Protein AF-A0A954Q9L8-F1 (afdb_monomer_lite)

Secondary structure (DSSP, 8-state):
--TTSTTTT-----PPBPTTT-PBPPTT-SB-TTT-BBTTT-SB----------TT-HHHHHHHHHHHHHHHHHHHHHHHHHHHHS-S-HHHHHHHHHHHHHHHHHHHHS-HHHHHHHHHHHHHHHHHHHHHHHHHHHHHHHHHH-HHHHHHTTSHHHHHHHHHHTHHHHHHHHHHHHTTHHHHHHHHHHHHHHHHHHHHHHHHHHHHHHTS--------------------

Structure (mmCIF, N/CA/C/O backbone):
data_AF-A0A954Q9L8-F1
#
_entry.id   AF-A0A954Q9L8-F1
#
loop_
_atom_site.group_PDB
_atom_site.id
_atom_site.type_symbol
_atom_site.label_atom_id
_atom_site.label_alt_id
_atom_site.label_comp_id
_atom_site.label_asym_id
_atom_site.label_entity_id
_atom_site.label_seq_id
_atom_site.pdbx_PDB_ins_code
_atom_site.Cartn_x
_atom_site.Cartn_y
_atom_site.Cartn_z
_atom_site.occupancy
_atom_site.B_iso_or_equiv
_atom_site.auth_seq_id
_atom_site.auth_comp_id
_atom_site.auth_asym_id
_atom_site.auth_atom_id
_atom_site.pdbx_PDB_model_num
ATOM 1 N N . MET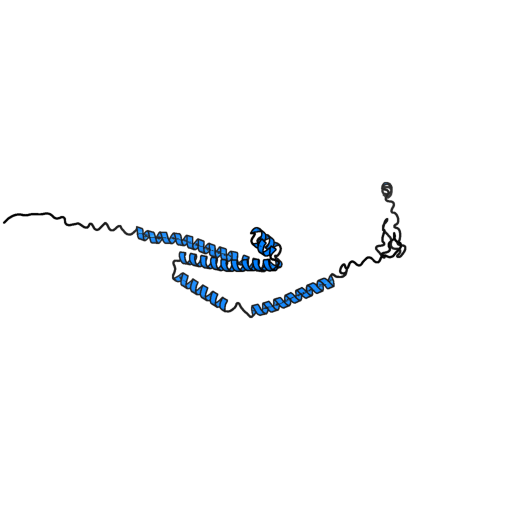 A 1 1 ? -25.800 55.586 46.138 1.00 51.94 1 MET A N 1
ATOM 2 C CA . MET A 1 1 ? -25.953 54.835 44.868 1.00 51.94 1 MET A CA 1
ATOM 3 C C . MET A 1 1 ? -26.970 53.700 45.021 1.00 51.94 1 MET A C 1
ATOM 5 O O . MET A 1 1 ? -27.136 52.924 44.092 1.00 51.94 1 MET A O 1
ATOM 9 N N . ASP A 1 2 ? -27.686 53.643 46.148 1.00 57.12 2 ASP A N 1
ATOM 10 C CA . ASP A 1 2 ? -28.615 52.561 46.493 1.00 57.12 2 ASP A CA 1
ATOM 11 C C . ASP A 1 2 ? -30.065 52.835 46.043 1.00 57.12 2 ASP A C 1
ATOM 13 O O . ASP A 1 2 ? -30.820 51.896 45.832 1.00 57.12 2 ASP A O 1
ATOM 17 N N . ASP A 1 3 ? -30.422 54.098 45.772 1.00 58.28 3 ASP A N 1
ATOM 18 C CA . ASP A 1 3 ? -31.778 54.511 45.354 1.00 58.28 3 ASP A CA 1
ATOM 19 C C . ASP A 1 3 ? -32.173 54.082 43.926 1.00 58.28 3 ASP A C 1
ATOM 21 O O . ASP A 1 3 ? -33.349 54.095 43.579 1.00 58.28 3 ASP A O 1
ATOM 25 N N . LEU A 1 4 ? -31.216 53.688 43.073 1.00 60.44 4 LEU A N 1
ATOM 26 C CA . LEU A 1 4 ? -31.519 53.298 41.686 1.00 60.44 4 LEU A CA 1
ATOM 27 C C . LEU A 1 4 ? -31.941 51.823 41.541 1.00 60.44 4 LEU A C 1
ATOM 29 O O . LEU A 1 4 ? -32.397 51.417 40.474 1.00 60.44 4 LEU A O 1
ATOM 33 N N . PHE A 1 5 ? -31.762 51.005 42.584 1.00 57.03 5 PHE A N 1
ATOM 34 C CA . PHE A 1 5 ? -32.030 49.562 42.533 1.00 57.03 5 PHE A CA 1
ATOM 35 C C . PHE A 1 5 ? -33.435 49.178 43.025 1.00 57.03 5 PHE A C 1
ATOM 37 O O . PHE A 1 5 ? -33.927 48.106 42.659 1.00 57.03 5 PHE A O 1
ATOM 44 N N . ASP A 1 6 ? -34.117 50.057 43.765 1.00 57.62 6 ASP A N 1
ATOM 45 C CA . ASP A 1 6 ? -35.486 49.821 44.243 1.00 57.62 6 ASP A CA 1
ATOM 46 C C . ASP A 1 6 ? -36.558 50.074 43.164 1.00 57.62 6 ASP A C 1
ATOM 48 O O . ASP A 1 6 ? -37.631 49.469 43.206 1.00 57.62 6 ASP A O 1
ATOM 52 N N . GLU A 1 7 ? -36.257 50.861 42.124 1.00 57.84 7 GLU A N 1
ATOM 53 C CA . GLU A 1 7 ? -37.174 51.103 40.994 1.00 57.84 7 GLU A CA 1
ATOM 54 C C . GLU A 1 7 ? -37.289 49.890 40.043 1.00 57.84 7 GLU A C 1
ATOM 56 O O . GLU A 1 7 ? -38.257 49.757 39.295 1.00 57.84 7 GLU A O 1
ATOM 61 N N . VAL A 1 8 ? -36.351 48.936 40.118 1.00 57.00 8 VAL A N 1
ATOM 62 C CA . VAL A 1 8 ? -36.354 47.700 39.309 1.00 57.00 8 VAL A CA 1
ATOM 63 C C . VAL A 1 8 ? -37.039 46.516 40.010 1.00 57.00 8 VAL A C 1
ATOM 65 O O . VAL A 1 8 ? -37.050 45.402 39.486 1.00 57.00 8 VAL A O 1
ATOM 68 N N . GLY A 1 9 ? -37.630 46.721 41.194 1.00 50.06 9 GLY A N 1
ATOM 69 C CA . GLY A 1 9 ? -38.411 45.693 41.890 1.00 50.06 9 GLY A CA 1
ATOM 70 C C . GLY A 1 9 ? -37.602 44.476 42.362 1.00 50.06 9 GLY A C 1
ATOM 71 O O . GLY A 1 9 ? -38.182 43.425 42.646 1.00 50.06 9 GLY A O 1
ATOM 72 N N . ILE A 1 10 ? -36.275 44.589 42.482 1.00 54.03 10 ILE A N 1
ATOM 73 C CA . ILE A 1 10 ? -35.425 43.530 43.041 1.00 54.03 10 ILE A CA 1
ATOM 74 C C . ILE A 1 10 ? -35.309 43.745 44.552 1.00 54.03 10 ILE A C 1
ATOM 76 O O . ILE A 1 10 ? -34.244 43.998 45.103 1.00 54.03 10 ILE A O 1
ATOM 80 N N . SER A 1 11 ? -36.432 43.592 45.255 1.00 51.53 11 SER A N 1
ATOM 81 C CA . SER A 1 11 ? -36.366 43.290 46.682 1.00 51.53 11 SER A CA 1
ATOM 82 C C . SER A 1 11 ? -35.657 41.947 46.835 1.00 51.53 11 SER A C 1
ATOM 84 O O . SER A 1 11 ? -36.175 40.913 46.398 1.00 51.53 11 SER A O 1
ATOM 86 N N . ALA A 1 12 ? -34.473 41.958 47.449 1.00 53.12 12 ALA A N 1
ATOM 87 C CA . ALA A 1 12 ? -33.769 40.765 47.897 1.00 53.12 12 ALA A CA 1
ATOM 88 C C . ALA A 1 12 ? -34.658 40.017 48.903 1.00 53.12 12 ALA A C 1
ATOM 90 O O . ALA A 1 12 ? -34.595 40.228 50.115 1.00 53.12 12 ALA A O 1
ATOM 91 N N . LYS A 1 13 ? -35.548 39.160 48.391 1.00 52.81 13 LYS A N 1
ATOM 92 C CA . LYS A 1 13 ? -36.345 38.241 49.198 1.00 52.81 13 LYS A CA 1
ATOM 93 C C . LYS A 1 13 ? -35.353 37.354 49.938 1.00 52.81 13 LYS A C 1
ATOM 95 O O . LYS A 1 13 ? -34.747 36.482 49.318 1.00 52.81 13 LYS A O 1
ATOM 100 N N . LYS A 1 14 ? -35.171 37.610 51.239 1.00 55.75 14 LYS A N 1
ATOM 101 C CA . LYS A 1 14 ? -34.438 36.724 52.150 1.00 55.75 14 LYS A CA 1
ATOM 102 C C . LYS A 1 14 ? -34.929 35.302 51.886 1.00 55.75 14 LYS A C 1
ATOM 104 O O . LYS A 1 14 ? -36.133 35.046 51.969 1.00 55.75 14 LYS A O 1
ATOM 109 N N . GLY A 1 15 ? -34.021 34.437 51.439 1.00 61.66 15 GLY A N 1
ATOM 110 C CA . GLY A 1 15 ? -34.352 33.076 51.039 1.00 61.66 15 GLY A CA 1
ATOM 111 C C . GLY A 1 15 ? -34.993 32.327 52.203 1.00 61.66 15 GLY A C 1
ATOM 112 O O . GLY A 1 15 ? -34.635 32.542 53.360 1.00 61.66 15 GLY A O 1
ATOM 113 N N . ALA A 1 16 ? -35.967 31.466 51.915 1.00 74.12 16 ALA A N 1
ATOM 114 C CA . ALA A 1 16 ? -36.504 30.573 52.934 1.00 74.12 16 ALA A CA 1
ATOM 115 C C . ALA A 1 16 ? -35.380 29.648 53.440 1.00 74.12 16 ALA A C 1
ATOM 117 O O . ALA A 1 16 ? -34.552 29.188 52.657 1.00 74.12 16 ALA A O 1
ATOM 118 N N . SER A 1 17 ? -35.331 29.355 54.738 1.00 84.81 17 SER A N 1
ATOM 119 C CA . SER A 1 17 ? -34.388 28.369 55.281 1.00 84.81 17 SER A CA 1
ATOM 120 C C . SER A 1 17 ? -35.012 26.978 55.271 1.00 84.81 17 SER A C 1
ATOM 122 O O . SER A 1 17 ? -36.203 26.815 55.535 1.00 84.81 17 SER A O 1
ATOM 124 N N . CYS A 1 18 ? -34.212 25.952 54.979 1.00 83.75 18 CYS A N 1
ATOM 125 C CA . CYS A 1 18 ? -34.688 24.574 55.004 1.00 83.75 18 CYS A CA 1
ATOM 126 C C . CYS A 1 18 ? -35.082 24.164 56.438 1.00 83.75 18 CYS A C 1
ATOM 128 O O . CYS A 1 18 ? -34.254 24.289 57.339 1.00 83.75 18 CYS A O 1
ATOM 130 N N . PRO A 1 19 ? -36.283 23.607 56.677 1.00 84.19 19 PRO A N 1
ATOM 131 C CA . PRO A 1 19 ? -36.732 23.241 58.025 1.00 84.19 19 PRO A CA 1
ATOM 132 C C . PRO A 1 19 ? -35.966 22.057 58.636 1.00 84.19 19 PRO A C 1
ATOM 134 O O . PRO A 1 19 ? -36.050 21.840 59.839 1.00 84.19 19 PRO A O 1
ATOM 137 N N . LYS A 1 20 ? -35.225 21.287 57.824 1.00 84.69 20 LYS A N 1
ATOM 138 C CA . LYS A 1 20 ? -34.501 20.087 58.272 1.00 84.69 20 LYS A CA 1
ATOM 139 C C . LYS A 1 20 ? -33.018 20.333 58.553 1.00 84.69 20 LYS A C 1
ATOM 141 O O . LYS A 1 20 ? -32.483 19.780 59.505 1.00 84.69 20 LYS A O 1
ATOM 146 N N . CYS A 1 21 ? -32.342 21.117 57.713 1.00 86.31 21 CYS A N 1
ATOM 147 C CA . CYS A 1 21 ? -30.899 21.368 57.836 1.00 86.31 21 CYS A CA 1
ATOM 148 C C . CYS A 1 21 ? -30.532 22.848 57.998 1.00 86.31 21 CYS A C 1
ATOM 150 O O . CYS A 1 21 ? -29.349 23.168 58.055 1.00 86.31 21 CYS A O 1
ATOM 152 N N . HIS A 1 22 ? -31.521 23.747 58.023 1.00 86.50 22 HIS A N 1
ATOM 153 C CA . HIS A 1 22 ? -31.355 25.200 58.143 1.00 86.50 22 HIS A CA 1
ATOM 154 C C . HIS A 1 22 ? -30.491 25.867 57.061 1.00 86.50 22 HIS A C 1
ATOM 156 O O . HIS A 1 22 ? -30.169 27.045 57.174 1.00 86.50 22 HIS A O 1
ATOM 162 N N . ALA A 1 23 ? -30.171 25.155 55.976 1.00 85.56 23 ALA A N 1
ATOM 163 C CA . ALA A 1 23 ? -29.479 25.731 54.832 1.00 85.56 23 ALA A CA 1
ATOM 164 C C . ALA A 1 23 ? -30.349 26.786 54.130 1.00 85.56 23 ALA A C 1
ATOM 166 O O . ALA A 1 23 ? -31.571 26.632 54.025 1.00 85.56 23 ALA A O 1
ATOM 167 N N . GLU A 1 24 ? -29.709 27.838 53.629 1.00 85.19 24 GLU A N 1
ATOM 168 C CA . GLU A 1 24 ? -30.364 28.911 52.885 1.00 85.19 24 GLU A CA 1
ATOM 169 C C . GLU A 1 24 ? -30.813 28.400 51.508 1.00 85.19 24 GLU A C 1
ATOM 171 O O . GLU A 1 24 ? -30.020 27.850 50.738 1.00 85.19 24 GLU A O 1
ATOM 176 N N . LEU A 1 25 ? -32.109 28.520 51.206 1.00 84.31 25 LEU A N 1
ATOM 177 C CA . LEU A 1 25 ? -32.678 28.085 49.935 1.00 84.31 25 LEU A CA 1
ATOM 178 C C . LEU A 1 25 ? -32.852 29.277 49.002 1.00 84.31 25 LEU A C 1
ATOM 180 O O . LEU A 1 25 ? -33.286 30.361 49.393 1.00 84.31 25 LEU A O 1
ATOM 184 N N . LYS A 1 26 ? -32.58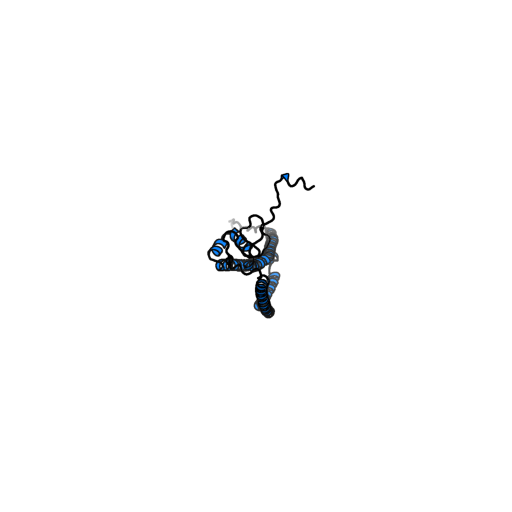6 29.036 47.718 1.00 81.50 26 LYS A N 1
ATOM 185 C CA . LYS A 1 26 ? -32.885 30.000 46.662 1.00 81.50 26 LYS A CA 1
ATOM 186 C C . LYS A 1 26 ? -34.406 30.245 46.603 1.00 81.50 26 LYS A C 1
ATOM 188 O O . LYS A 1 26 ? -35.170 29.289 46.776 1.00 81.50 26 LYS A O 1
ATOM 193 N N . PRO A 1 27 ? -34.877 31.480 46.345 1.00 77.88 27 PRO A N 1
ATOM 194 C CA . PRO A 1 27 ? -36.302 31.741 46.155 1.00 77.88 27 PRO A CA 1
ATOM 195 C C . PRO A 1 27 ? -36.882 30.813 45.075 1.00 77.88 27 PRO A C 1
ATOM 197 O O . PRO A 1 27 ? -36.299 30.672 44.001 1.00 77.88 27 PRO A O 1
ATOM 200 N N . ASN A 1 28 ? -38.021 30.181 45.380 1.00 76.00 28 ASN A N 1
ATOM 201 C CA . ASN A 1 28 ? -38.703 29.152 44.575 1.00 76.00 28 ASN A CA 1
ATOM 202 C C . ASN A 1 28 ? -38.004 27.777 44.480 1.00 76.00 28 ASN A C 1
ATOM 204 O O . ASN A 1 28 ? -38.315 26.997 43.580 1.00 76.00 28 ASN A O 1
ATOM 208 N N . ALA A 1 29 ? -37.076 27.438 45.381 1.00 78.56 29 ALA A N 1
ATOM 209 C CA . ALA A 1 29 ? -36.541 26.078 45.449 1.00 78.56 29 ALA A CA 1
ATOM 210 C C . ALA A 1 29 ? -37.610 25.088 45.951 1.00 78.56 29 ALA A C 1
ATOM 212 O O . ALA A 1 29 ? -38.170 25.268 47.028 1.00 78.56 29 ALA A O 1
ATOM 213 N N . VAL A 1 30 ? -37.864 24.030 45.177 1.00 86.75 30 VAL A N 1
ATOM 214 C CA . VAL A 1 30 ? -38.783 22.931 45.540 1.00 86.75 30 VAL A CA 1
ATOM 215 C C . VAL A 1 30 ? -38.066 21.839 46.347 1.00 86.75 30 VAL A C 1
ATOM 217 O O . VAL A 1 30 ? -38.683 21.133 47.135 1.00 86.75 30 VAL A O 1
ATOM 220 N N . LEU A 1 31 ? -36.742 21.739 46.213 1.00 88.19 31 LEU A N 1
ATOM 221 C CA . LEU A 1 31 ? -35.915 20.723 46.861 1.00 88.19 31 LEU A CA 1
ATOM 222 C C . LEU A 1 31 ? -34.688 21.372 47.508 1.00 88.19 31 LEU A C 1
ATOM 224 O O . LEU A 1 31 ? -34.008 22.199 46.895 1.00 88.19 31 LEU A O 1
ATOM 228 N N . CYS A 1 32 ? -34.360 20.958 48.730 1.00 84.56 32 CYS A N 1
ATOM 229 C CA . CYS A 1 32 ? -33.104 21.329 49.365 1.00 84.56 32 CYS A CA 1
ATOM 230 C C . CYS A 1 32 ? -31.944 20.520 48.774 1.00 84.56 32 CYS A C 1
ATOM 232 O O . CYS A 1 32 ? -31.839 19.319 49.006 1.00 84.56 32 CYS A O 1
ATOM 234 N N . VAL A 1 33 ? -31.024 21.187 48.074 1.00 84.69 33 VAL A N 1
ATOM 235 C CA . VAL A 1 33 ? -29.829 20.547 47.487 1.00 84.69 33 VAL A CA 1
ATOM 236 C C . VAL A 1 33 ? -28.856 20.043 48.563 1.00 84.69 33 VAL A C 1
ATOM 238 O O . VAL A 1 33 ? -28.126 19.087 48.329 1.00 84.69 33 VAL A O 1
ATOM 241 N N . ALA A 1 34 ? -28.869 20.648 49.756 1.00 81.44 34 ALA A N 1
ATOM 242 C CA . ALA A 1 34 ? -27.962 20.277 50.841 1.00 81.44 34 ALA A CA 1
ATOM 243 C C . ALA A 1 34 ? -28.367 18.978 51.559 1.00 81.44 34 ALA A C 1
ATOM 245 O O . ALA A 1 34 ? -27.496 18.209 51.950 1.00 81.44 34 ALA A O 1
ATOM 246 N N . CYS A 1 35 ? -29.668 18.725 51.751 1.00 83.88 35 CYS A N 1
ATOM 247 C CA . CYS A 1 35 ? -30.137 17.556 52.508 1.00 83.88 35 CYS A CA 1
ATOM 248 C C . CYS A 1 35 ? -31.126 16.648 51.765 1.00 83.88 35 CYS A C 1
ATOM 250 O O . CYS A 1 35 ? -31.496 15.611 52.308 1.00 83.88 35 CYS A O 1
ATOM 252 N N . GLY A 1 36 ? -31.568 17.001 50.554 1.00 84.00 36 GLY A N 1
ATOM 253 C CA . GLY A 1 36 ? -32.536 16.219 49.772 1.00 84.00 36 GLY A CA 1
ATOM 254 C C . GLY A 1 36 ? -33.979 16.287 50.288 1.00 84.00 36 GLY A C 1
ATOM 255 O O . GLY A 1 36 ? -34.783 15.414 49.982 1.00 84.00 36 GLY A O 1
ATOM 256 N N . PHE A 1 37 ? -34.314 17.284 51.113 1.00 86.06 37 PHE A N 1
ATOM 257 C CA . PHE A 1 37 ? -35.675 17.478 51.622 1.00 86.06 37 PHE A CA 1
ATOM 258 C C . PHE A 1 37 ? -36.558 18.170 50.579 1.00 86.06 37 PHE A C 1
ATOM 260 O O . PHE A 1 37 ? -36.198 19.245 50.092 1.00 86.06 37 PHE A O 1
ATOM 267 N N . ASP A 1 38 ? -37.692 17.558 50.246 1.00 87.31 38 ASP A N 1
ATOM 268 C CA . ASP A 1 38 ? -38.672 18.097 49.306 1.00 87.31 38 ASP A CA 1
ATOM 269 C C . ASP A 1 38 ? -39.668 18.991 50.054 1.00 87.31 38 ASP A C 1
ATOM 271 O O . ASP A 1 38 ? -40.378 18.560 50.962 1.00 87.31 38 ASP A O 1
ATOM 275 N N . LEU A 1 39 ? -39.690 20.267 49.678 1.00 84.25 39 LEU A N 1
ATOM 276 C CA . LEU A 1 39 ? -40.496 21.302 50.318 1.00 84.25 39 LEU A CA 1
ATOM 277 C C . LEU A 1 39 ? -41.965 21.246 49.876 1.00 84.25 39 LEU A C 1
ATOM 279 O O . LEU A 1 39 ? -42.812 21.809 50.562 1.00 84.25 39 LEU A O 1
ATOM 283 N N . GLN A 1 40 ? -42.277 20.579 48.758 1.00 82.62 40 GLN A N 1
ATOM 284 C CA . GLN A 1 40 ? -43.650 20.385 48.287 1.00 82.62 40 GLN A CA 1
ATOM 285 C C . GLN A 1 40 ? -44.309 19.159 48.913 1.00 82.62 40 GLN A C 1
ATOM 287 O O . GLN A 1 40 ? -45.478 19.231 49.285 1.00 82.62 40 GLN A O 1
ATOM 292 N N . SER A 1 41 ? -43.584 18.043 49.026 1.00 80.31 41 SER A N 1
ATOM 293 C CA . SER A 1 41 ? -44.151 16.800 49.567 1.00 80.31 41 SER A CA 1
ATOM 294 C C . SER A 1 41 ? -43.954 16.621 51.075 1.00 80.31 41 SER A C 1
ATOM 296 O O . SER A 1 41 ? -44.603 15.763 51.665 1.00 80.31 41 SER A O 1
ATOM 298 N N . GLY A 1 42 ? -43.094 17.423 51.716 1.00 80.00 42 GLY A N 1
ATOM 299 C CA . GLY A 1 42 ? -42.815 17.342 53.157 1.00 80.00 42 GLY A CA 1
ATOM 300 C C . GLY A 1 42 ? -42.054 16.079 53.578 1.00 80.00 42 GLY A C 1
ATOM 301 O O . GLY A 1 42 ? -41.778 15.885 54.761 1.00 80.00 42 GLY A O 1
ATOM 302 N N . GLU A 1 43 ? -41.688 15.232 52.616 1.00 78.62 43 GLU A N 1
ATOM 303 C CA . GLU A 1 43 ? -40.963 13.989 52.827 1.00 78.62 43 GLU A CA 1
ATOM 304 C C . GLU A 1 43 ? -39.517 14.111 52.343 1.00 78.62 43 GLU A C 1
ATOM 306 O O . GLU A 1 43 ? -39.169 14.859 51.425 1.00 78.62 43 GLU A O 1
ATOM 311 N N . HIS A 1 44 ? -38.635 13.334 52.967 1.00 78.00 44 HIS A N 1
ATOM 312 C CA . HIS A 1 44 ? -37.281 13.166 52.463 1.00 78.00 44 HIS A CA 1
ATOM 313 C C . HIS A 1 44 ? -37.319 12.176 51.301 1.00 78.00 44 HIS A C 1
ATOM 315 O O . HIS A 1 44 ? -37.644 11.005 51.489 1.00 78.00 44 HIS A O 1
ATOM 321 N N . ARG A 1 45 ? -37.027 12.652 50.091 1.00 72.69 45 ARG A N 1
ATOM 322 C CA . ARG A 1 45 ? -36.943 11.794 48.912 1.00 72.69 45 ARG A CA 1
ATOM 323 C C . ARG A 1 45 ? -35.492 11.359 48.762 1.00 72.69 45 ARG A C 1
ATOM 325 O O . ARG A 1 45 ? -34.633 12.158 48.391 1.00 72.69 45 ARG A O 1
ATOM 332 N N . GLU A 1 46 ? -35.214 10.089 49.038 1.00 68.56 46 GLU A N 1
ATOM 333 C CA . GLU A 1 46 ? -33.972 9.470 48.582 1.00 68.56 46 GLU A CA 1
ATOM 334 C C . GLU A 1 46 ? -33.993 9.499 47.052 1.00 68.56 46 GLU A C 1
ATOM 336 O O . GLU A 1 46 ? -34.803 8.826 46.411 1.00 68.56 46 GLU A O 1
ATOM 341 N N . GLY A 1 47 ? -33.165 10.361 46.458 1.00 60.69 47 GLY A N 1
ATOM 342 C CA . GLY A 1 47 ? -33.054 10.444 45.009 1.00 60.69 47 GLY A CA 1
ATOM 343 C C . GLY A 1 47 ? -32.753 9.056 44.457 1.00 60.69 47 GLY A C 1
ATOM 344 O O . GLY A 1 47 ? -31.847 8.380 44.949 1.00 60.69 47 GLY A O 1
ATOM 345 N N . ALA A 1 48 ? -33.519 8.626 43.451 1.00 50.91 48 ALA A N 1
ATOM 346 C CA . ALA A 1 48 ? -33.242 7.385 42.751 1.00 50.91 48 ALA A CA 1
ATOM 347 C C . ALA A 1 48 ? -31.776 7.419 42.316 1.00 50.91 48 ALA A C 1
ATOM 349 O O . ALA A 1 48 ? -31.382 8.247 41.489 1.00 50.91 48 ALA A O 1
ATOM 350 N N . LYS A 1 49 ? -30.963 6.535 42.903 1.00 47.75 49 LYS A N 1
ATOM 351 C CA . LYS A 1 49 ? -29.627 6.232 42.407 1.00 47.75 49 LYS A CA 1
ATOM 352 C C . LYS A 1 49 ? -29.828 5.598 41.035 1.00 47.75 49 LYS A C 1
ATOM 354 O O . LYS A 1 49 ? -29.806 4.379 40.895 1.00 47.75 49 LYS A O 1
ATOM 359 N N . ILE A 1 50 ? -30.036 6.420 40.004 1.00 44.78 50 ILE A N 1
ATOM 360 C CA . ILE A 1 50 ? -29.571 6.053 38.675 1.00 44.78 50 ILE A CA 1
ATOM 361 C C . ILE A 1 50 ? -28.126 5.655 38.929 1.00 44.78 50 ILE A C 1
ATOM 363 O O . ILE A 1 50 ? -27.387 6.427 39.546 1.00 44.78 50 ILE A O 1
ATOM 367 N N . GLN A 1 51 ? -27.763 4.431 38.556 1.00 43.09 51 GLN A N 1
ATOM 368 C CA . GLN A 1 51 ? -26.384 3.964 38.560 1.00 43.09 51 GLN A CA 1
ATOM 369 C C . GLN A 1 51 ? -25.599 4.784 37.525 1.00 43.09 51 GLN A C 1
ATOM 371 O O . GLN A 1 51 ? -25.146 4.289 36.503 1.00 43.09 51 GLN A O 1
ATOM 376 N N . ALA A 1 52 ? -25.469 6.083 37.773 1.00 41.53 52 ALA A N 1
ATOM 377 C CA . ALA A 1 52 ? -24.308 6.832 37.399 1.00 41.53 52 ALA A CA 1
ATOM 378 C C . ALA A 1 52 ? -23.196 6.221 38.243 1.00 41.53 52 ALA A C 1
ATOM 380 O O . ALA A 1 52 ? -23.139 6.408 39.463 1.00 41.53 52 ALA A O 1
ATOM 381 N N . ALA A 1 53 ? -22.369 5.419 37.574 1.00 43.03 53 ALA A N 1
ATOM 382 C CA . ALA A 1 53 ? -21.022 5.121 38.015 1.00 43.03 53 ALA A CA 1
ATOM 383 C C . ALA A 1 53 ? -20.450 6.360 38.724 1.00 43.03 53 ALA A C 1
ATOM 385 O O . ALA A 1 53 ? -20.548 7.480 38.217 1.00 43.03 53 ALA A O 1
ATOM 386 N N . GLY A 1 54 ? -19.994 6.143 39.955 1.00 42.00 54 GLY A N 1
ATOM 387 C CA . GLY A 1 54 ? -19.843 7.171 40.970 1.00 42.00 54 GLY A CA 1
ATOM 388 C C . GLY A 1 54 ? -19.171 8.457 40.492 1.00 42.00 54 GLY A C 1
ATOM 389 O O . GLY A 1 54 ? -18.105 8.455 39.876 1.00 42.00 54 GLY A O 1
ATOM 390 N N . ARG A 1 55 ? -19.752 9.584 40.907 1.00 44.34 55 ARG A N 1
ATOM 391 C CA . ARG A 1 55 ? -18.976 10.801 41.157 1.00 44.34 55 ARG A CA 1
ATOM 392 C C . ARG A 1 55 ? -17.979 10.470 42.273 1.00 44.34 55 ARG A C 1
ATOM 394 O O . ARG A 1 55 ? -18.360 10.368 43.433 1.00 44.34 55 ARG A O 1
ATOM 401 N N . GLY A 1 56 ? -16.746 10.195 41.852 1.00 46.06 56 GLY A N 1
ATOM 402 C CA . GLY A 1 56 ? -15.653 9.597 42.627 1.00 46.06 56 GLY A CA 1
ATOM 403 C C . GLY A 1 56 ? -14.818 8.572 41.834 1.00 46.06 56 GLY A C 1
ATOM 404 O O . GLY A 1 56 ? -13.828 8.074 42.348 1.00 46.06 56 GLY A O 1
ATOM 405 N N . GLY A 1 57 ? -15.200 8.243 40.590 1.00 48.09 57 GLY A N 1
ATOM 406 C CA . GLY A 1 57 ? -14.630 7.138 39.807 1.00 48.09 57 GLY A CA 1
ATOM 407 C C . GLY A 1 57 ? -13.580 7.480 38.742 1.00 48.09 57 GLY A C 1
ATOM 408 O O . GLY A 1 57 ? -13.426 6.687 37.819 1.00 48.09 57 GLY A O 1
ATOM 409 N N . HIS A 1 58 ? -12.879 8.618 38.814 1.00 51.94 58 HIS A N 1
ATOM 410 C CA . HIS A 1 58 ? -11.824 8.917 37.831 1.00 51.94 58 HIS A CA 1
ATOM 411 C C . HIS A 1 58 ? -10.500 8.204 38.122 1.00 51.94 58 HIS A C 1
ATOM 413 O O . HIS A 1 58 ? -9.854 7.790 37.168 1.00 51.94 58 HIS A O 1
ATOM 419 N N . ASP A 1 59 ? -10.147 7.965 39.387 1.00 56.41 59 ASP A N 1
ATOM 420 C CA . ASP A 1 59 ? -8.880 7.295 39.707 1.00 56.41 59 ASP A CA 1
ATOM 421 C C . ASP A 1 59 ? -8.962 5.786 39.451 1.00 56.41 59 ASP A C 1
ATOM 423 O O . ASP A 1 59 ? -8.134 5.242 38.740 1.00 56.41 59 ASP A O 1
ATOM 427 N N . LEU A 1 60 ? -10.039 5.112 39.873 1.00 61.28 60 LEU A N 1
ATOM 428 C CA . LEU A 1 60 ? -10.176 3.661 39.660 1.00 61.28 60 LEU A CA 1
ATOM 429 C C . LEU A 1 60 ? -10.393 3.270 38.186 1.00 61.28 60 LEU A C 1
ATOM 431 O O . LEU A 1 60 ? -9.955 2.204 37.757 1.00 61.28 60 LEU A O 1
ATOM 435 N N . ALA A 1 61 ? -11.071 4.115 37.398 1.00 69.12 61 ALA A N 1
ATOM 436 C CA . ALA A 1 61 ? -11.246 3.875 35.964 1.00 69.12 61 ALA A CA 1
ATOM 437 C C . ALA A 1 61 ? -9.982 4.225 35.163 1.00 69.12 61 ALA A C 1
ATOM 439 O O . ALA A 1 61 ? -9.679 3.546 34.180 1.00 69.12 61 ALA A O 1
ATOM 440 N N . ALA A 1 62 ? -9.235 5.254 35.583 1.00 75.62 62 ALA A N 1
ATOM 441 C CA . ALA A 1 62 ? -7.925 5.553 35.016 1.00 75.62 62 ALA A CA 1
ATOM 442 C C . ALA A 1 62 ? -6.916 4.453 35.362 1.00 75.62 62 ALA A C 1
ATOM 444 O O . ALA A 1 62 ? -6.194 4.013 34.474 1.00 75.62 62 ALA A O 1
ATOM 445 N N . ASP A 1 63 ? -6.929 3.943 36.592 1.00 81.31 63 ASP A N 1
ATOM 446 C CA . ASP A 1 63 ? -6.056 2.859 37.037 1.00 81.31 63 ASP A CA 1
ATOM 447 C C . ASP A 1 63 ? -6.336 1.553 36.280 1.00 81.31 63 ASP A C 1
ATOM 449 O O . ASP A 1 63 ? -5.393 0.902 35.829 1.00 81.31 63 ASP A O 1
ATOM 453 N N . ASP A 1 64 ? -7.603 1.182 36.038 1.00 83.50 64 ASP A N 1
ATOM 454 C CA . ASP A 1 64 ? -7.927 0.007 35.205 1.00 83.50 64 ASP A CA 1
ATOM 455 C C . ASP A 1 64 ? -7.490 0.201 33.743 1.00 83.50 64 ASP A C 1
ATOM 457 O O . ASP A 1 64 ? -6.959 -0.719 33.113 1.00 83.50 64 ASP A O 1
ATOM 461 N N . LEU A 1 65 ? -7.655 1.409 33.194 1.00 83.69 65 LEU A N 1
ATOM 462 C CA . LEU A 1 65 ? -7.222 1.726 31.833 1.00 83.69 65 LEU A CA 1
ATOM 463 C C . LEU A 1 65 ? -5.692 1.685 31.703 1.00 83.69 65 LEU A C 1
ATOM 465 O O . LEU A 1 65 ? -5.172 1.093 30.755 1.00 83.69 65 LEU A O 1
ATOM 469 N N . LEU A 1 66 ? -4.973 2.254 32.672 1.00 88.44 66 LEU A N 1
ATOM 470 C CA . LEU A 1 66 ? -3.514 2.229 32.745 1.00 88.44 66 LEU A CA 1
ATOM 471 C C . LEU A 1 66 ? -2.998 0.801 32.947 1.00 88.44 66 LEU A C 1
ATOM 473 O O . LEU A 1 66 ? -2.045 0.404 32.282 1.00 88.44 66 LEU A O 1
ATOM 477 N N . ALA A 1 67 ? -3.662 -0.014 33.768 1.00 90.44 67 ALA A N 1
ATOM 478 C CA . ALA A 1 67 ? -3.310 -1.419 33.966 1.00 90.44 67 ALA A CA 1
ATOM 479 C C . ALA A 1 67 ? -3.539 -2.278 32.708 1.00 90.44 67 ALA A C 1
ATOM 481 O O . ALA A 1 67 ? -2.808 -3.242 32.461 1.00 90.44 67 ALA A O 1
ATOM 482 N N . ARG A 1 68 ? -4.547 -1.962 31.884 1.00 87.81 68 ARG A N 1
ATOM 483 C CA . ARG A 1 68 ? -4.731 -2.600 30.566 1.00 87.81 68 ARG A CA 1
ATOM 484 C C . ARG A 1 68 ? -3.678 -2.140 29.566 1.00 87.81 68 ARG A C 1
ATOM 486 O O . ARG A 1 68 ? -3.098 -2.983 28.890 1.00 87.81 68 ARG A O 1
ATOM 493 N N . ALA A 1 69 ? -3.391 -0.841 29.510 1.00 90.12 69 ALA A N 1
ATOM 494 C CA . ALA A 1 69 ? -2.355 -0.294 28.639 1.00 90.12 69 ALA A CA 1
ATOM 495 C C . ALA A 1 69 ? -0.966 -0.858 28.983 1.00 90.12 69 ALA A C 1
ATOM 497 O O . ALA A 1 69 ? -0.241 -1.274 28.086 1.00 90.12 69 ALA A O 1
ATOM 498 N N . ALA A 1 70 ? -0.625 -0.961 30.271 1.00 92.50 70 ALA A N 1
ATOM 499 C CA . ALA A 1 70 ? 0.630 -1.544 30.740 1.00 92.50 70 ALA A CA 1
ATOM 500 C C . ALA A 1 70 ? 0.774 -3.017 30.327 1.00 92.50 70 ALA A C 1
ATOM 502 O O . ALA A 1 70 ? 1.819 -3.406 29.809 1.00 92.50 70 ALA A O 1
ATOM 503 N N . ARG A 1 71 ? -0.293 -3.818 30.465 1.00 91.25 71 ARG A N 1
ATOM 504 C CA . ARG A 1 71 ? -0.304 -5.211 29.985 1.00 91.25 71 ARG A CA 1
ATOM 505 C C . ARG A 1 71 ? -0.117 -5.307 28.474 1.00 91.25 71 ARG A C 1
ATOM 507 O O . ARG A 1 71 ? 0.617 -6.173 28.014 1.00 91.25 71 ARG A O 1
ATOM 514 N N . GLN A 1 72 ? -0.738 -4.409 27.711 1.00 88.44 72 GLN A N 1
ATOM 515 C CA . GLN A 1 72 ? -0.563 -4.365 26.261 1.00 88.44 72 GLN A CA 1
ATOM 516 C C . GLN A 1 72 ? 0.893 -4.051 25.884 1.00 88.44 72 GLN A C 1
ATOM 518 O O . GLN A 1 72 ? 1.453 -4.704 25.011 1.00 88.44 72 GLN A O 1
ATOM 523 N N . ILE A 1 73 ? 1.528 -3.113 26.597 1.00 90.38 73 ILE A N 1
ATOM 524 C CA . ILE A 1 73 ? 2.935 -2.746 26.392 1.00 90.38 73 ILE A CA 1
ATOM 525 C C . ILE A 1 73 ? 3.868 -3.923 26.703 1.00 90.38 73 ILE A C 1
ATOM 527 O O . ILE A 1 73 ? 4.833 -4.136 25.974 1.00 90.38 73 ILE A O 1
ATOM 531 N N . GLU A 1 74 ? 3.614 -4.692 27.767 1.00 90.75 74 GLU A N 1
ATOM 532 C CA . GLU A 1 74 ? 4.438 -5.866 28.086 1.00 90.75 74 GLU A CA 1
ATOM 533 C C . GLU A 1 74 ? 4.308 -6.972 27.034 1.00 90.75 74 GLU A C 1
ATOM 535 O O . GLU A 1 74 ? 5.330 -7.506 26.600 1.00 90.75 74 GLU A O 1
ATOM 540 N N . ILE A 1 75 ? 3.088 -7.258 26.569 1.00 88.81 75 ILE A N 1
ATOM 541 C CA . ILE A 1 75 ? 2.840 -8.245 25.506 1.00 88.81 75 ILE A CA 1
ATOM 542 C C . ILE A 1 75 ? 3.538 -7.822 24.208 1.00 88.81 75 ILE A C 1
ATOM 544 O O . ILE A 1 75 ? 4.287 -8.615 23.637 1.00 88.81 75 ILE A O 1
ATOM 548 N N . ASP A 1 76 ? 3.368 -6.566 23.785 1.00 84.88 76 ASP A N 1
ATOM 549 C CA . ASP A 1 76 ? 4.001 -6.034 22.574 1.00 84.88 76 ASP A CA 1
ATOM 550 C C . ASP A 1 76 ? 5.538 -6.103 22.682 1.00 84.88 76 ASP A C 1
ATOM 552 O O . ASP A 1 76 ? 6.223 -6.482 21.734 1.00 84.88 76 ASP A O 1
ATOM 556 N N . LYS A 1 77 ? 6.104 -5.834 23.867 1.00 84.50 77 LYS A N 1
ATOM 557 C CA . LYS A 1 77 ? 7.554 -5.905 24.113 1.00 84.50 77 LYS A CA 1
ATOM 558 C C . LYS A 1 77 ? 8.097 -7.335 24.048 1.00 84.50 77 LYS A C 1
ATOM 560 O O . LYS A 1 77 ? 9.245 -7.539 23.644 1.00 84.50 77 LYS A O 1
ATOM 565 N N . GLU A 1 78 ? 7.316 -8.329 24.463 1.00 84.50 78 GLU A N 1
ATOM 566 C CA . GLU A 1 78 ? 7.675 -9.740 24.307 1.00 84.50 78 GLU A CA 1
ATOM 567 C C . GLU A 1 78 ? 7.565 -10.211 22.855 1.00 84.50 78 GLU A C 1
ATOM 569 O O . GLU A 1 78 ? 8.438 -10.950 22.388 1.00 84.50 78 GLU A O 1
ATOM 574 N N . GLU A 1 79 ? 6.532 -9.780 22.131 1.00 75.69 79 GLU A N 1
ATOM 575 C CA . GLU A 1 79 ? 6.393 -10.047 20.697 1.00 75.69 79 GLU A CA 1
ATOM 576 C C . GLU A 1 79 ? 7.531 -9.407 19.899 1.00 75.69 79 GLU A C 1
ATOM 578 O O . GLU A 1 79 ? 8.135 -10.071 19.056 1.00 75.69 79 GLU A O 1
ATOM 583 N N . ASP A 1 80 ? 7.918 -8.176 20.228 1.00 75.50 80 ASP A N 1
ATOM 584 C CA . ASP A 1 80 ? 9.053 -7.494 19.610 1.00 75.50 80 ASP A CA 1
ATOM 585 C C . ASP A 1 80 ? 10.370 -8.215 19.888 1.00 75.50 80 ASP A C 1
ATOM 587 O O . ASP A 1 80 ? 11.176 -8.383 18.976 1.00 75.50 80 ASP A O 1
ATOM 591 N N . LYS A 1 81 ? 10.592 -8.722 21.107 1.00 77.31 81 LYS A N 1
ATOM 592 C CA . LYS A 1 81 ? 11.782 -9.535 21.412 1.00 77.31 81 LYS A CA 1
ATOM 593 C C . LYS A 1 81 ? 11.830 -10.816 20.585 1.00 77.31 81 LYS A C 1
ATOM 595 O O . LYS A 1 81 ? 12.911 -11.174 20.114 1.00 77.31 81 LYS A O 1
ATOM 600 N N . LYS A 1 82 ? 10.689 -11.484 20.383 1.00 73.69 82 LYS A N 1
ATOM 601 C CA . LYS A 1 82 ? 10.583 -12.677 19.525 1.00 73.69 82 LYS A CA 1
ATOM 602 C C . LYS A 1 82 ? 10.832 -12.317 18.057 1.00 73.69 82 LYS A C 1
ATOM 604 O O . LYS A 1 82 ? 11.598 -13.004 17.389 1.00 73.69 82 LYS A O 1
ATOM 609 N N . ASN A 1 83 ? 10.283 -11.203 17.577 1.00 65.44 83 ASN A N 1
ATOM 610 C CA . ASN A 1 83 ? 10.512 -10.699 16.219 1.00 65.44 83 ASN A CA 1
ATOM 611 C C . ASN A 1 83 ? 11.957 -10.206 15.996 1.00 65.44 83 ASN A C 1
ATOM 613 O O . ASN A 1 83 ? 12.468 -10.298 14.887 1.00 65.44 83 ASN A O 1
ATOM 617 N N . LEU A 1 84 ? 12.637 -9.714 17.037 1.00 65.06 84 LEU A N 1
ATOM 618 C CA . LEU A 1 84 ? 14.049 -9.312 17.000 1.00 65.06 84 LEU A CA 1
ATOM 619 C C . LEU A 1 84 ? 15.000 -10.515 16.984 1.00 65.06 84 LEU A C 1
ATOM 621 O O . LEU A 1 84 ? 16.036 -10.462 16.325 1.00 65.06 84 LEU A O 1
ATOM 625 N N . THR A 1 85 ? 14.670 -11.594 17.703 1.00 60.88 85 THR A N 1
ATOM 626 C CA . THR A 1 85 ? 15.484 -12.828 17.715 1.00 60.88 85 THR A CA 1
ATOM 627 C C . THR A 1 85 ? 15.250 -13.689 16.480 1.00 60.88 85 THR A C 1
ATOM 629 O O . THR A 1 85 ? 16.189 -14.303 15.974 1.00 60.88 85 THR A O 1
ATOM 632 N N . HIS A 1 86 ? 14.038 -13.676 15.930 1.00 57.16 86 HIS A N 1
ATOM 633 C CA . HIS A 1 86 ? 13.759 -14.171 14.589 1.00 57.16 86 HIS A CA 1
ATOM 634 C C . HIS A 1 86 ? 13.997 -13.049 13.577 1.00 57.16 86 HIS A C 1
ATOM 636 O O . HIS A 1 86 ? 13.056 -12.533 12.977 1.00 57.16 86 HIS A O 1
ATOM 642 N N . GLY A 1 87 ? 15.270 -12.671 13.386 1.00 57.88 87 GLY A N 1
ATOM 643 C CA . GLY A 1 87 ? 15.674 -11.816 12.267 1.00 57.88 87 GLY A CA 1
ATOM 644 C C . GLY A 1 87 ? 15.001 -12.280 10.973 1.00 57.88 87 GLY A C 1
ATOM 645 O O . GLY A 1 87 ? 14.713 -13.474 10.840 1.00 57.88 87 GLY A O 1
ATOM 646 N N . ALA A 1 88 ? 14.697 -11.330 10.073 1.00 69.44 88 ALA A N 1
ATOM 647 C CA . ALA A 1 88 ? 13.891 -11.566 8.873 1.00 69.44 88 ALA A CA 1
ATOM 648 C C . ALA A 1 88 ? 14.197 -12.956 8.294 1.00 69.44 88 ALA A C 1
ATOM 650 O O . ALA A 1 88 ? 15.369 -13.287 8.098 1.00 69.44 88 ALA A O 1
ATOM 651 N N . PRO A 1 89 ? 13.183 -13.817 8.130 1.00 77.31 89 PRO A N 1
ATOM 652 C CA . PRO A 1 89 ? 13.418 -15.247 8.015 1.00 77.31 89 PRO A CA 1
ATOM 653 C C . PRO A 1 89 ? 14.402 -15.534 6.881 1.00 77.31 89 PRO A C 1
ATOM 655 O O . PRO A 1 89 ? 14.331 -14.892 5.838 1.00 77.31 89 PRO A O 1
ATOM 658 N N . ALA A 1 90 ? 15.338 -16.467 7.090 1.00 76.00 90 ALA A N 1
ATOM 659 C CA . ALA A 1 90 ? 16.528 -16.642 6.244 1.00 76.00 90 ALA A CA 1
ATOM 660 C C . ALA A 1 90 ? 16.236 -16.719 4.729 1.00 76.00 90 ALA A C 1
ATOM 662 O O . ALA A 1 90 ? 17.054 -16.291 3.913 1.00 76.00 90 ALA A O 1
ATOM 663 N N . TYR A 1 91 ? 15.045 -17.195 4.346 1.00 75.94 91 TYR A N 1
ATOM 664 C CA . TYR A 1 91 ? 14.588 -17.201 2.957 1.00 75.94 91 TYR A CA 1
ATOM 665 C C . TYR A 1 91 ? 14.509 -15.799 2.328 1.00 75.94 91 TYR A C 1
ATOM 667 O O . TYR A 1 91 ? 14.743 -15.669 1.133 1.00 75.94 91 TYR A O 1
ATOM 675 N N . VAL A 1 92 ? 14.222 -14.748 3.101 1.00 77.81 92 VAL A N 1
ATOM 676 C CA . VAL A 1 92 ? 14.140 -13.352 2.639 1.00 77.81 92 VAL A CA 1
ATOM 677 C C . VAL A 1 92 ? 15.510 -12.855 2.189 1.00 77.81 92 VAL A C 1
ATOM 679 O O . VAL A 1 92 ? 15.623 -12.263 1.118 1.00 77.81 92 VAL A O 1
ATOM 682 N N . TYR A 1 93 ? 16.562 -13.144 2.960 1.00 80.31 93 TYR A N 1
ATOM 683 C CA . TYR A 1 93 ? 17.934 -12.790 2.587 1.00 80.31 93 TYR A CA 1
ATOM 684 C C . TYR A 1 93 ? 18.413 -13.578 1.366 1.00 80.31 93 TYR A C 1
ATOM 686 O O . TYR A 1 93 ? 19.042 -13.006 0.477 1.00 80.31 93 TYR A O 1
ATOM 694 N N . LEU A 1 94 ? 18.067 -14.867 1.285 1.00 81.31 94 LEU A N 1
ATOM 695 C CA . LEU A 1 94 ? 18.392 -15.709 0.133 1.00 81.31 94 LEU A CA 1
ATOM 696 C C . LEU A 1 94 ? 17.700 -15.185 -1.135 1.00 81.31 94 LEU A C 1
ATOM 698 O O . LEU A 1 94 ? 18.348 -15.008 -2.164 1.00 81.31 94 LEU A O 1
ATOM 702 N N . PHE A 1 95 ? 16.412 -14.844 -1.045 1.00 82.81 95 PHE A N 1
ATOM 703 C CA . PHE A 1 95 ? 15.655 -14.276 -2.160 1.00 82.81 95 PHE A CA 1
ATOM 704 C C . PHE A 1 95 ? 16.214 -12.913 -2.588 1.00 82.81 95 PHE A C 1
ATOM 706 O O . PHE A 1 95 ? 16.400 -12.670 -3.778 1.00 82.81 95 PHE A O 1
ATOM 713 N N . GLY A 1 96 ? 16.556 -12.049 -1.626 1.00 80.56 96 GLY A N 1
ATOM 714 C CA . GLY A 1 96 ? 17.198 -10.762 -1.896 1.00 80.56 96 GLY A CA 1
ATOM 715 C C . GLY A 1 96 ? 18.531 -10.911 -2.633 1.00 80.56 96 GLY A C 1
ATOM 716 O O . GLY A 1 96 ? 18.763 -10.223 -3.625 1.00 80.56 96 GLY A O 1
ATOM 717 N N . LEU A 1 97 ? 19.380 -11.853 -2.210 1.00 85.81 97 LEU A N 1
ATOM 718 C CA . LEU A 1 97 ? 20.666 -12.122 -2.858 1.00 85.81 97 LEU A CA 1
ATOM 719 C C . LEU A 1 97 ? 20.477 -12.638 -4.290 1.00 85.81 97 LEU A C 1
ATOM 721 O O . LEU A 1 97 ? 21.132 -12.143 -5.205 1.00 85.81 97 LEU A O 1
ATOM 725 N N . VAL A 1 98 ? 19.549 -13.575 -4.507 1.00 86.12 98 VAL A N 1
ATOM 726 C CA . VAL A 1 98 ? 19.237 -14.103 -5.847 1.00 86.12 98 VAL A CA 1
ATOM 727 C C . VAL A 1 98 ? 18.759 -12.993 -6.780 1.00 86.12 98 VAL A C 1
ATOM 729 O O . VAL A 1 98 ? 19.223 -12.921 -7.915 1.00 86.12 98 VAL A O 1
ATOM 732 N N . VAL A 1 99 ? 17.890 -12.094 -6.308 1.00 81.81 99 VAL A N 1
ATOM 733 C CA . VAL A 1 99 ? 17.415 -10.949 -7.100 1.00 81.81 99 VAL A CA 1
ATOM 734 C C . VAL A 1 99 ? 18.569 -10.015 -7.470 1.00 81.81 99 VAL A C 1
ATOM 736 O O . VAL A 1 99 ? 18.656 -9.599 -8.622 1.00 81.81 99 VAL A O 1
ATOM 739 N N . ILE A 1 100 ? 19.488 -9.729 -6.541 1.00 82.00 100 ILE A N 1
ATOM 740 C CA . ILE A 1 100 ? 20.656 -8.871 -6.801 1.00 82.00 100 ILE A CA 1
ATOM 741 C C . ILE A 1 100 ? 21.603 -9.513 -7.822 1.00 82.00 100 ILE A C 1
ATOM 743 O O . ILE A 1 100 ? 22.037 -8.844 -8.758 1.00 82.00 100 ILE A O 1
ATOM 747 N N . VAL A 1 101 ? 21.908 -10.806 -7.680 1.00 86.94 101 VAL A N 1
ATOM 748 C CA . VAL A 1 101 ? 22.799 -11.524 -8.608 1.00 86.94 101 VAL A CA 1
ATOM 749 C C . VAL A 1 101 ? 22.162 -11.646 -9.992 1.00 86.94 101 VAL A C 1
ATOM 751 O O . VAL A 1 101 ? 22.830 -11.395 -10.994 1.00 86.94 101 VAL A O 1
ATOM 754 N N . ALA A 1 102 ? 20.867 -11.962 -10.063 1.00 81.62 102 ALA A N 1
ATOM 755 C CA . ALA A 1 102 ? 20.127 -12.005 -11.320 1.00 81.62 102 ALA A CA 1
ATOM 756 C C . ALA A 1 102 ? 20.097 -10.630 -12.002 1.00 81.62 102 ALA A C 1
ATOM 758 O O . ALA A 1 102 ? 20.329 -10.537 -13.206 1.00 81.62 102 ALA A O 1
ATOM 759 N N . PHE A 1 103 ? 19.883 -9.557 -11.236 1.00 78.94 103 PHE A N 1
ATOM 760 C CA . PHE A 1 103 ? 19.916 -8.185 -11.738 1.00 78.94 103 PHE A CA 1
ATOM 761 C C . PHE A 1 103 ? 21.305 -7.803 -12.271 1.00 78.94 103 PHE A C 1
ATOM 763 O O . PHE A 1 103 ? 21.418 -7.276 -13.377 1.00 78.94 103 PHE A O 1
ATOM 770 N N . ALA A 1 104 ? 22.372 -8.121 -11.532 1.00 82.12 104 ALA A N 1
ATOM 771 C CA . ALA A 1 104 ? 23.747 -7.855 -11.951 1.00 82.12 104 ALA A CA 1
ATOM 772 C C . ALA A 1 104 ? 24.130 -8.635 -13.223 1.00 82.12 104 ALA A C 1
ATOM 774 O O . ALA A 1 104 ? 24.717 -8.065 -14.143 1.00 82.12 104 ALA A O 1
ATOM 775 N N . GLY A 1 105 ? 23.749 -9.914 -13.319 1.00 83.06 105 GLY A N 1
ATOM 776 C CA . GLY A 1 105 ? 23.966 -10.729 -14.520 1.00 83.06 105 GLY A CA 1
ATOM 777 C C . GLY A 1 105 ? 23.170 -10.232 -15.732 1.00 83.06 105 GLY A C 1
ATOM 778 O O . GLY A 1 105 ? 23.680 -10.206 -16.854 1.00 83.06 105 GLY A O 1
ATOM 779 N N . MET A 1 106 ? 21.941 -9.763 -15.508 1.00 77.44 106 MET A N 1
ATOM 780 C CA . MET A 1 106 ? 21.101 -9.175 -16.553 1.00 77.44 106 MET A CA 1
ATOM 781 C C . MET A 1 106 ? 21.679 -7.847 -17.069 1.00 77.44 106 MET A C 1
ATOM 783 O O . MET A 1 106 ? 21.652 -7.598 -18.271 1.00 77.44 106 MET A O 1
ATOM 787 N N . MET A 1 107 ? 22.286 -7.031 -16.199 1.00 77.88 107 MET A N 1
ATOM 788 C CA . MET A 1 107 ? 22.955 -5.784 -16.595 1.00 77.88 107 MET A CA 1
ATOM 789 C C . MET A 1 107 ? 24.173 -6.024 -17.506 1.00 77.88 107 MET A C 1
ATOM 791 O O . MET A 1 107 ? 24.495 -5.177 -18.337 1.00 77.88 107 MET A O 1
ATOM 795 N N . PHE A 1 108 ? 24.851 -7.166 -17.364 1.00 80.69 108 PHE A N 1
ATOM 796 C CA . PHE A 1 108 ? 26.045 -7.486 -18.151 1.00 80.69 108 PHE A CA 1
ATOM 797 C C . PHE A 1 108 ? 25.723 -8.014 -19.558 1.00 80.69 108 PHE A C 1
ATOM 799 O O . PHE A 1 108 ? 26.556 -7.931 -20.455 1.00 80.69 108 PHE A O 1
ATOM 806 N N . THR A 1 109 ? 24.524 -8.567 -19.755 1.00 78.25 109 THR A N 1
ATOM 807 C CA . THR A 1 109 ? 24.158 -9.311 -20.971 1.00 78.25 109 THR A CA 1
ATOM 808 C C . THR A 1 109 ? 23.168 -8.578 -21.875 1.00 78.25 109 THR A C 1
ATOM 810 O O . THR A 1 109 ? 23.145 -8.846 -23.074 1.00 78.25 109 THR A O 1
ATOM 813 N N . LEU A 1 110 ? 22.366 -7.650 -21.340 1.00 77.94 110 LEU A N 1
ATOM 814 C CA . LEU A 1 110 ? 21.331 -6.946 -22.101 1.00 77.94 110 LEU A CA 1
ATOM 815 C C . LEU A 1 110 ? 21.739 -5.520 -22.512 1.00 77.94 110 LEU A C 1
ATOM 817 O O . LEU A 1 110 ? 22.430 -4.824 -21.764 1.00 77.94 110 LEU A O 1
ATOM 821 N N . PRO A 1 111 ? 21.232 -5.017 -23.657 1.00 80.88 111 PRO A N 1
ATOM 822 C CA . PRO A 1 111 ? 21.341 -3.606 -24.001 1.00 80.88 111 PRO A CA 1
ATOM 823 C C . PRO A 1 111 ? 20.688 -2.750 -22.909 1.00 80.88 111 PRO A C 1
ATOM 825 O O . PRO A 1 111 ? 19.588 -3.039 -22.432 1.00 80.88 111 PRO A O 1
ATOM 828 N N . LYS A 1 112 ? 21.383 -1.676 -22.515 1.00 78.62 112 LYS A N 1
ATOM 829 C CA . LYS A 1 112 ? 21.077 -0.872 -21.317 1.00 78.62 112 LYS A CA 1
ATOM 830 C C . LYS A 1 112 ? 19.611 -0.424 -21.248 1.00 78.62 112 LYS A C 1
ATOM 832 O O . LYS A 1 112 ? 19.015 -0.485 -20.180 1.00 78.62 112 LYS A O 1
ATOM 837 N N . GLY A 1 113 ? 19.009 -0.036 -22.377 1.00 80.50 113 GLY A N 1
ATOM 838 C CA . GLY A 1 113 ? 17.598 0.377 -22.429 1.00 80.50 113 GLY A CA 1
ATOM 839 C C . GLY A 1 113 ? 16.618 -0.748 -22.073 1.00 80.50 113 GLY A C 1
ATOM 840 O O . GLY A 1 113 ? 15.706 -0.550 -21.272 1.00 80.50 113 GLY A O 1
ATOM 841 N N . LEU A 1 114 ? 16.854 -1.955 -22.595 1.00 82.38 114 LEU A N 1
ATOM 842 C CA . LEU A 1 114 ? 15.998 -3.119 -22.355 1.00 82.38 114 LEU A CA 1
ATOM 843 C C . LEU A 1 114 ? 16.140 -3.628 -20.911 1.00 82.38 114 LEU A C 1
ATOM 845 O O . LEU A 1 114 ? 15.149 -4.018 -20.296 1.00 82.38 114 LEU A O 1
ATOM 849 N N . ALA A 1 115 ? 17.342 -3.527 -20.332 1.00 84.69 115 ALA A N 1
ATOM 850 C CA . ALA A 1 115 ? 17.576 -3.833 -18.922 1.00 84.69 115 ALA A CA 1
ATOM 851 C C . ALA A 1 115 ? 16.767 -2.912 -17.987 1.00 84.69 115 ALA A C 1
ATOM 853 O O . ALA A 1 115 ? 16.080 -3.406 -17.091 1.00 84.69 115 ALA A O 1
ATOM 854 N N . PHE A 1 116 ? 16.772 -1.591 -18.209 1.00 86.56 116 PHE A N 1
ATOM 855 C CA . PHE A 1 116 ? 15.970 -0.657 -17.401 1.00 86.56 116 PHE A CA 1
ATOM 856 C C . PHE A 1 116 ? 14.462 -0.885 -17.561 1.00 86.56 116 PHE A C 1
ATOM 858 O O . PHE A 1 116 ? 13.722 -0.813 -16.582 1.00 86.56 116 PHE A O 1
ATOM 865 N N . TYR A 1 117 ? 14.007 -1.237 -18.766 1.00 87.50 117 TYR A N 1
ATOM 866 C CA . TYR A 1 117 ? 12.597 -1.523 -19.023 1.00 87.50 117 TYR A CA 1
ATOM 867 C C . TYR A 1 117 ? 12.107 -2.782 -18.290 1.00 87.50 117 TYR A C 1
ATOM 869 O O . TYR A 1 117 ? 11.101 -2.731 -17.580 1.00 87.50 117 TYR A O 1
ATOM 877 N N . ILE A 1 118 ? 12.831 -3.903 -18.412 1.00 87.38 118 ILE A N 1
ATOM 878 C CA . ILE A 1 118 ? 12.463 -5.165 -17.746 1.00 87.38 118 ILE A CA 1
ATOM 879 C C . ILE A 1 118 ? 12.494 -5.003 -16.227 1.00 87.38 118 ILE A C 1
ATOM 881 O O . ILE A 1 118 ? 11.583 -5.458 -15.535 1.00 87.38 118 ILE A O 1
ATOM 885 N N . THR A 1 119 ? 13.530 -4.350 -15.705 1.00 87.12 119 THR A N 1
ATOM 886 C CA . THR A 1 119 ? 13.705 -4.175 -14.258 1.00 87.12 119 THR A CA 1
ATOM 887 C C . THR A 1 119 ? 12.698 -3.194 -13.661 1.00 87.12 119 THR A C 1
ATOM 889 O O . THR A 1 119 ? 12.216 -3.409 -12.550 1.00 87.12 119 THR A O 1
ATOM 892 N N . GLY A 1 120 ? 12.301 -2.163 -14.411 1.00 89.31 120 GLY A N 1
ATOM 893 C CA . GLY A 1 120 ? 11.191 -1.291 -14.037 1.00 89.31 120 GLY A CA 1
ATOM 894 C C . GLY A 1 120 ? 9.871 -2.060 -13.937 1.00 89.31 120 GLY A C 1
ATOM 895 O O . GLY A 1 120 ? 9.179 -1.965 -12.923 1.00 89.31 120 GLY A O 1
ATOM 896 N N . TRP A 1 121 ? 9.541 -2.883 -14.939 1.00 90.00 121 TRP A N 1
ATOM 897 C CA . TRP A 1 121 ? 8.311 -3.681 -14.932 1.00 90.00 121 TRP A CA 1
ATOM 898 C C . TRP A 1 121 ? 8.289 -4.738 -13.834 1.00 90.00 121 TRP A C 1
ATOM 900 O O . TRP A 1 121 ? 7.263 -4.897 -13.175 1.00 90.00 121 TRP A O 1
ATOM 910 N N . SER A 1 122 ? 9.399 -5.439 -13.597 1.00 89.12 122 SER A N 1
ATOM 911 C CA . SER A 1 122 ? 9.464 -6.436 -12.526 1.00 89.12 122 SER A CA 1
ATOM 912 C C . SER A 1 122 ? 9.230 -5.798 -11.155 1.00 89.12 122 SER A C 1
ATOM 914 O O . SER A 1 122 ? 8.472 -6.345 -10.352 1.00 89.12 122 SER A O 1
ATOM 916 N N . LEU A 1 123 ? 9.786 -4.606 -10.916 1.00 88.62 123 LEU A N 1
ATOM 917 C CA . LEU A 1 123 ? 9.560 -3.852 -9.686 1.00 88.62 123 LEU A CA 1
ATOM 918 C C . LEU A 1 123 ? 8.104 -3.384 -9.559 1.00 88.62 123 LEU A C 1
ATOM 920 O O . LEU A 1 123 ? 7.497 -3.574 -8.506 1.00 88.62 123 LEU A O 1
ATOM 924 N N . VAL A 1 124 ? 7.518 -2.820 -10.621 1.00 92.50 124 VAL A N 1
ATOM 925 C CA . VAL A 1 124 ? 6.111 -2.376 -10.629 1.00 92.50 124 VAL A CA 1
ATOM 926 C C . VAL A 1 124 ? 5.162 -3.547 -10.374 1.00 92.50 124 VAL A C 1
ATOM 928 O O . VAL A 1 124 ? 4.250 -3.423 -9.559 1.00 92.50 124 VAL A O 1
ATOM 931 N N . VAL A 1 125 ? 5.389 -4.697 -11.012 1.00 91.69 125 VAL A N 1
ATOM 932 C CA . VAL A 1 125 ? 4.585 -5.910 -10.803 1.00 91.69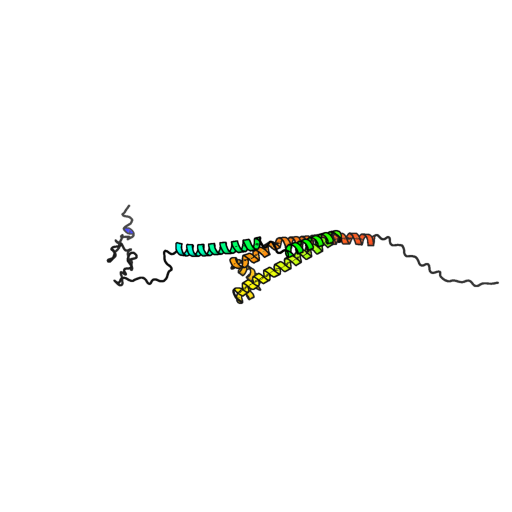 125 VAL A CA 1
ATOM 933 C C . VAL A 1 125 ? 4.731 -6.415 -9.372 1.00 91.69 125 VAL A C 1
ATOM 935 O O . VAL A 1 125 ? 3.727 -6.703 -8.726 1.00 91.69 125 VAL A O 1
ATOM 938 N N . PHE A 1 126 ? 5.954 -6.478 -8.845 1.00 89.94 126 PHE A N 1
ATOM 939 C CA . PHE A 1 126 ? 6.204 -6.917 -7.473 1.00 89.94 126 PHE A CA 1
ATOM 940 C C . PHE A 1 126 ? 5.487 -6.029 -6.449 1.00 89.94 126 PHE A C 1
ATOM 942 O O . PHE A 1 126 ? 4.772 -6.527 -5.576 1.00 89.94 126 PHE A O 1
ATOM 949 N N . VAL A 1 127 ? 5.610 -4.708 -6.595 1.00 91.75 127 VAL A N 1
ATOM 950 C CA . VAL A 1 127 ? 4.892 -3.748 -5.751 1.00 91.75 127 VAL A CA 1
ATOM 951 C C . VAL A 1 127 ? 3.381 -3.886 -5.937 1.00 91.75 127 VAL A C 1
ATOM 953 O O . VAL A 1 127 ? 2.652 -3.876 -4.950 1.00 91.75 127 VAL A O 1
ATOM 956 N N . GLY A 1 128 ? 2.906 -4.094 -7.166 1.00 92.69 128 GLY A N 1
ATOM 957 C CA . GLY A 1 128 ? 1.497 -4.333 -7.473 1.00 92.69 128 GLY A CA 1
ATOM 958 C C . GLY A 1 128 ? 0.925 -5.561 -6.761 1.00 92.69 128 GLY A C 1
ATOM 959 O O . GLY A 1 128 ? -0.146 -5.477 -6.166 1.00 92.69 128 GLY A O 1
ATOM 960 N N . VAL A 1 129 ? 1.651 -6.682 -6.733 1.00 92.88 129 VAL A N 1
ATOM 961 C CA . VAL A 1 129 ? 1.235 -7.900 -6.013 1.00 92.88 129 VAL A CA 1
ATOM 962 C C . VAL A 1 129 ? 1.126 -7.639 -4.510 1.00 92.88 129 VAL A C 1
ATOM 964 O O . VAL A 1 129 ? 0.128 -8.005 -3.886 1.00 92.88 129 VAL A O 1
ATOM 967 N N . ILE A 1 130 ? 2.115 -6.957 -3.927 1.00 91.81 130 ILE A N 1
ATOM 968 C CA . ILE A 1 130 ? 2.092 -6.577 -2.507 1.00 91.81 130 ILE A CA 1
ATOM 969 C C . ILE A 1 130 ? 0.923 -5.624 -2.216 1.00 91.81 130 ILE A C 1
ATOM 971 O O . ILE A 1 130 ? 0.232 -5.768 -1.206 1.00 91.81 130 ILE A O 1
ATOM 975 N N . GLN A 1 131 ? 0.665 -4.673 -3.111 1.00 92.94 131 GLN A N 1
ATOM 976 C CA . GLN A 1 131 ? -0.428 -3.714 -2.998 1.00 92.94 131 GLN A CA 1
ATOM 977 C C . GLN A 1 131 ? -1.794 -4.416 -3.026 1.00 92.94 131 GLN A C 1
ATOM 979 O O . GLN A 1 131 ? -2.657 -4.119 -2.198 1.00 92.94 131 GLN A O 1
ATOM 984 N N . VAL A 1 132 ? -1.974 -5.394 -3.918 1.00 93.19 132 VAL A N 1
ATOM 985 C CA . VAL A 1 132 ? -3.179 -6.237 -3.976 1.00 93.19 132 VAL A CA 1
ATOM 986 C C . VAL A 1 132 ? -3.336 -7.051 -2.692 1.00 93.19 132 VAL A C 1
ATOM 988 O O . VAL A 1 132 ? -4.435 -7.102 -2.142 1.00 93.19 132 VAL A O 1
ATOM 991 N N . TYR A 1 133 ? -2.254 -7.629 -2.160 1.00 94.00 133 TYR A N 1
ATOM 992 C CA . TYR A 1 133 ? -2.288 -8.357 -0.889 1.00 94.00 133 TYR A CA 1
ATOM 993 C C . TYR A 1 133 ? -2.795 -7.480 0.268 1.00 94.00 133 TYR A C 1
ATOM 995 O O . TYR A 1 133 ? -3.700 -7.888 1.003 1.00 94.00 133 TYR A O 1
ATOM 1003 N N . TYR A 1 134 ? -2.269 -6.259 0.414 1.00 92.31 134 TYR A N 1
ATOM 1004 C CA . TYR A 1 134 ? -2.744 -5.329 1.441 1.00 92.31 134 TYR A CA 1
ATOM 1005 C C . TYR A 1 134 ? -4.187 -4.879 1.198 1.00 92.31 134 TYR A C 1
ATOM 1007 O O . TYR A 1 134 ? -4.959 -4.799 2.155 1.00 92.31 134 TYR A O 1
ATOM 1015 N N . GLY A 1 135 ? -4.581 -4.665 -0.060 1.00 90.81 135 GLY A N 1
ATOM 1016 C CA . GLY A 1 135 ? -5.963 -4.363 -0.436 1.00 90.81 135 GLY A CA 1
ATOM 1017 C C . GLY A 1 135 ? -6.938 -5.462 -0.007 1.00 90.81 135 GLY A C 1
ATOM 1018 O O . GLY A 1 135 ? -7.917 -5.185 0.683 1.00 90.81 135 GLY A O 1
ATOM 1019 N N . ILE A 1 136 ? -6.631 -6.726 -0.315 1.00 93.12 136 ILE A N 1
ATOM 1020 C CA . ILE A 1 136 ? -7.438 -7.882 0.109 1.00 93.12 136 ILE A CA 1
ATOM 1021 C C . ILE A 1 136 ? -7.498 -7.968 1.637 1.00 93.12 136 ILE A C 1
ATOM 1023 O O . ILE A 1 136 ? -8.565 -8.195 2.205 1.00 93.12 136 ILE A O 1
ATOM 1027 N N . ARG A 1 137 ? -6.375 -7.750 2.331 1.00 92.12 137 ARG A N 1
ATOM 1028 C CA . ARG A 1 137 ? -6.350 -7.724 3.801 1.00 92.12 137 ARG A CA 1
ATOM 1029 C C . ARG A 1 137 ? -7.283 -6.662 4.379 1.00 92.12 137 ARG A C 1
ATOM 1031 O O . ARG A 1 137 ? -7.977 -6.962 5.348 1.00 92.12 137 ARG A O 1
ATOM 1038 N N . MET A 1 138 ? -7.341 -5.469 3.786 1.00 90.94 138 MET A N 1
ATOM 1039 C CA . MET A 1 138 ? -8.267 -4.415 4.220 1.00 90.94 138 MET A CA 1
ATOM 1040 C C . MET A 1 138 ? -9.727 -4.840 4.035 1.00 90.94 138 MET A C 1
ATOM 1042 O O . MET A 1 138 ? -10.545 -4.633 4.930 1.00 90.94 138 MET A O 1
ATOM 1046 N N . VAL A 1 139 ? -10.037 -5.508 2.920 1.00 92.75 139 VAL A N 1
ATOM 1047 C CA . VAL A 1 139 ? -11.371 -6.065 2.652 1.00 92.75 139 VAL A CA 1
ATOM 1048 C C . VAL A 1 139 ? -11.745 -7.122 3.693 1.00 92.75 139 VAL A C 1
ATOM 1050 O O . VAL A 1 139 ? -12.840 -7.069 4.246 1.00 92.75 139 VAL A O 1
ATOM 1053 N N . ILE A 1 140 ? -10.839 -8.048 4.026 1.00 92.94 140 ILE A N 1
ATOM 1054 C CA . ILE A 1 140 ? -11.087 -9.081 5.048 1.00 92.94 140 ILE A CA 1
ATOM 1055 C C . ILE A 1 140 ? -11.418 -8.442 6.400 1.00 92.94 140 ILE A C 1
ATOM 1057 O O . ILE A 1 140 ? -12.380 -8.849 7.046 1.00 92.94 140 ILE A O 1
ATOM 1061 N N . VAL A 1 141 ? -10.663 -7.421 6.814 1.00 91.94 141 VAL A N 1
ATOM 1062 C CA . VAL A 1 141 ? -10.932 -6.696 8.067 1.00 91.94 141 VAL A CA 1
ATOM 1063 C C . VAL A 1 141 ? -12.307 -6.017 8.026 1.00 91.94 141 VAL A C 1
ATOM 1065 O O . VAL A 1 141 ? -13.030 -6.057 9.017 1.00 91.94 141 VAL A O 1
ATOM 1068 N N . ALA A 1 142 ? -12.722 -5.474 6.878 1.00 92.56 142 ALA A N 1
ATOM 1069 C CA . ALA A 1 142 ? -14.064 -4.912 6.719 1.00 92.56 142 ALA A CA 1
ATOM 1070 C C . ALA A 1 142 ? -15.174 -5.971 6.847 1.00 92.56 142 ALA A C 1
ATOM 1072 O O . ALA A 1 142 ? -16.188 -5.725 7.499 1.00 92.56 142 ALA A O 1
ATOM 1073 N N . PHE A 1 143 ? -14.978 -7.172 6.294 1.00 93.81 143 PHE A N 1
ATOM 1074 C CA . PHE A 1 143 ? -15.925 -8.282 6.462 1.00 93.81 143 PHE A CA 1
ATOM 1075 C C . PHE A 1 143 ? -16.012 -8.785 7.907 1.00 93.81 143 PHE A C 1
ATOM 1077 O O . PHE A 1 143 ? -17.084 -9.225 8.322 1.00 93.81 143 PHE A O 1
ATOM 1084 N N . GLN A 1 144 ? -14.925 -8.694 8.678 1.00 92.94 144 GLN A N 1
ATOM 1085 C CA . GLN A 1 144 ? -14.913 -9.071 10.095 1.00 92.94 144 GLN A CA 1
ATOM 1086 C C . GLN A 1 144 ? -15.769 -8.141 10.969 1.00 92.94 144 GLN A C 1
ATOM 1088 O O . GLN A 1 144 ? -16.312 -8.599 11.970 1.00 92.94 144 GLN A O 1
ATOM 1093 N N . GLU A 1 145 ? -15.930 -6.865 10.602 1.00 89.69 145 GLU A N 1
ATOM 1094 C CA . GLU A 1 145 ? -16.850 -5.945 11.296 1.00 89.69 145 GLU A CA 1
ATOM 1095 C C . GLU A 1 145 ? -18.312 -6.181 10.900 1.00 89.69 145 GLU A C 1
ATOM 1097 O O . GLU A 1 145 ? -19.233 -5.966 11.689 1.00 89.69 145 GLU A O 1
ATOM 1102 N N . GLY A 1 146 ? -18.537 -6.644 9.673 1.00 92.94 146 GLY A N 1
ATOM 1103 C CA . GLY A 1 146 ? -19.841 -7.095 9.221 1.00 92.94 146 GLY A CA 1
ATOM 1104 C C . GLY A 1 146 ? -19.957 -7.146 7.698 1.00 92.94 146 GLY A C 1
ATOM 1105 O O . GLY A 1 146 ? -19.301 -6.384 6.984 1.00 92.94 146 GLY A O 1
ATOM 1106 N N . PRO A 1 147 ? -20.865 -7.982 7.165 1.00 93.06 147 PRO A N 1
ATOM 1107 C CA . PRO A 1 147 ? -21.003 -8.180 5.723 1.00 93.06 147 PRO A CA 1
ATOM 1108 C C . PRO A 1 147 ? -21.400 -6.894 4.986 1.00 93.06 147 PRO A C 1
ATOM 1110 O O . PRO A 1 147 ? -20.957 -6.665 3.865 1.00 93.06 147 PRO A O 1
ATOM 1113 N N . LYS A 1 148 ? -22.175 -6.009 5.632 1.00 92.44 148 LYS A N 1
ATOM 1114 C CA . LYS A 1 148 ? -22.580 -4.715 5.060 1.00 92.44 148 LYS A CA 1
ATOM 1115 C C . LYS A 1 148 ? -21.373 -3.830 4.727 1.00 92.44 148 LYS A C 1
ATOM 1117 O O . LYS A 1 148 ? -21.360 -3.201 3.675 1.00 92.44 148 LYS A O 1
ATOM 1122 N N . TYR A 1 149 ? -20.367 -3.807 5.602 1.00 91.12 149 TYR A N 1
ATOM 1123 C CA . TYR A 1 149 ? -19.156 -3.000 5.433 1.00 91.12 149 TYR A CA 1
ATOM 1124 C C . TYR A 1 149 ? -18.245 -3.572 4.345 1.00 91.12 149 TYR A C 1
ATOM 1126 O O . TYR A 1 149 ? -17.720 -2.816 3.530 1.00 91.12 149 TYR A O 1
ATOM 1134 N N . GLY A 1 150 ? -18.127 -4.902 4.279 1.00 91.00 150 GLY A N 1
ATOM 1135 C CA . GLY A 1 150 ? -17.384 -5.594 3.225 1.00 91.00 150 GLY A CA 1
ATOM 1136 C C . GLY A 1 150 ? -17.941 -5.318 1.825 1.00 91.00 150 GLY A C 1
ATOM 1137 O O . GLY A 1 150 ? -17.188 -4.950 0.927 1.00 91.00 150 GLY A O 1
ATOM 1138 N N . PHE A 1 151 ? -19.263 -5.405 1.642 1.00 93.88 151 PHE A N 1
ATOM 1139 C CA . PHE A 1 151 ? -19.891 -5.094 0.351 1.00 93.88 151 PHE A CA 1
ATOM 1140 C C . PHE A 1 151 ? -19.779 -3.615 -0.029 1.00 93.88 151 PHE A C 1
ATOM 1142 O O . PHE A 1 151 ? -19.508 -3.302 -1.188 1.00 93.88 151 PHE A O 1
ATOM 1149 N N . LEU A 1 152 ? -19.940 -2.698 0.930 1.00 93.44 152 LEU A N 1
ATOM 1150 C CA . LEU A 1 152 ? -19.782 -1.270 0.652 1.00 93.44 152 LEU A CA 1
ATOM 1151 C C . LEU A 1 152 ? -18.334 -0.899 0.296 1.00 93.44 152 LEU A C 1
ATOM 1153 O O . LEU A 1 152 ? -18.126 0.099 -0.383 1.00 93.44 152 LEU A O 1
ATOM 1157 N N . HIS A 1 153 ? -17.338 -1.704 0.679 1.00 90.62 153 HIS A N 1
ATOM 1158 C CA . HIS A 1 153 ? -15.935 -1.458 0.338 1.00 90.62 153 HIS A CA 1
ATOM 1159 C C . HIS A 1 153 ? -15.650 -1.487 -1.173 1.00 90.62 153 HIS A C 1
ATOM 1161 O O . HIS A 1 153 ? -14.700 -0.850 -1.622 1.00 90.62 153 HIS A O 1
ATOM 1167 N N . PHE A 1 154 ? -16.483 -2.164 -1.972 1.00 91.06 154 PHE A N 1
ATOM 1168 C CA . PHE A 1 154 ? -16.380 -2.142 -3.437 1.00 91.06 154 PHE A CA 1
ATOM 1169 C C . PHE A 1 154 ? -16.798 -0.800 -4.053 1.00 91.06 154 PHE A C 1
ATOM 1171 O O . PHE A 1 154 ? -16.519 -0.546 -5.224 1.00 91.06 154 PHE A O 1
ATOM 1178 N N . VAL A 1 155 ? -17.441 0.078 -3.278 1.00 94.56 155 VAL A N 1
ATOM 1179 C CA . VAL A 1 155 ? -17.756 1.439 -3.706 1.00 94.56 155 VAL A CA 1
ATOM 1180 C C . VAL A 1 155 ? -16.500 2.308 -3.521 1.00 94.56 155 VAL A C 1
ATOM 1182 O O . VAL A 1 155 ? -16.061 2.506 -2.384 1.00 94.56 155 VAL A O 1
ATOM 1185 N N . PRO A 1 156 ? -15.918 2.875 -4.596 1.00 84.31 156 PRO A N 1
ATOM 1186 C CA . PRO A 1 156 ? -14.583 3.485 -4.565 1.00 84.31 156 PRO A CA 1
ATOM 1187 C C . PRO A 1 156 ? -14.431 4.618 -3.538 1.00 84.31 156 PRO A C 1
ATOM 1189 O O . PRO A 1 156 ? -13.400 4.721 -2.878 1.00 84.31 156 PRO A O 1
ATOM 1192 N N . PHE A 1 157 ? -15.471 5.427 -3.322 1.00 91.56 157 PHE A N 1
ATOM 1193 C CA . PHE A 1 157 ? -15.443 6.503 -2.323 1.00 91.56 157 PHE A CA 1
ATOM 1194 C C . PHE A 1 157 ? -15.700 6.022 -0.889 1.00 91.56 157 PHE A C 1
ATOM 1196 O O . PHE A 1 157 ? -15.258 6.658 0.069 1.00 91.56 157 PHE A O 1
ATOM 1203 N N . TYR A 1 158 ? -16.378 4.885 -0.719 1.00 91.81 158 TYR A N 1
ATOM 1204 C CA . TYR A 1 158 ? -16.630 4.332 0.607 1.00 91.81 158 TYR A CA 1
ATOM 1205 C C . TYR A 1 158 ? -15.356 3.786 1.246 1.00 91.81 158 TYR A C 1
ATOM 1207 O O . TYR A 1 158 ? -15.188 3.894 2.457 1.00 91.81 158 TYR A O 1
ATOM 1215 N N . SER A 1 159 ? -14.434 3.251 0.441 1.00 88.88 159 SER A N 1
ATOM 1216 C CA . SER A 1 159 ? -13.150 2.744 0.930 1.00 88.88 159 SER A CA 1
ATOM 1217 C C . SER A 1 159 ? -12.353 3.831 1.676 1.00 88.88 159 SER A C 1
ATOM 1219 O O . SER A 1 159 ? -11.860 3.581 2.778 1.00 88.88 159 SER A O 1
ATOM 1221 N N . LEU A 1 160 ? -12.336 5.074 1.164 1.00 91.44 160 LEU A N 1
ATOM 1222 C CA . LEU A 1 160 ? -11.712 6.213 1.853 1.00 91.44 160 LEU A CA 1
ATOM 1223 C C . LEU A 1 160 ? -12.469 6.618 3.124 1.00 91.44 160 LEU A C 1
ATOM 1225 O O . LEU A 1 160 ? -11.850 6.840 4.164 1.00 91.44 160 LEU A O 1
ATOM 1229 N N . TYR A 1 161 ? -13.802 6.691 3.067 1.00 94.00 161 TYR A N 1
ATOM 1230 C CA . TYR A 1 161 ? -14.617 6.996 4.248 1.00 94.00 161 TYR A CA 1
ATOM 1231 C C . TYR A 1 161 ? -14.398 5.966 5.369 1.00 94.00 161 TYR A C 1
ATOM 1233 O O . TYR A 1 161 ? -14.222 6.322 6.537 1.00 94.00 161 TYR A O 1
ATOM 1241 N N . TYR A 1 162 ? -14.365 4.681 5.015 1.00 92.38 162 TYR A N 1
ATOM 1242 C CA . TYR A 1 162 ? -14.114 3.580 5.938 1.00 92.38 162 TYR A CA 1
ATOM 1243 C C . TYR A 1 162 ? -12.715 3.670 6.554 1.00 92.38 162 TYR A C 1
ATOM 1245 O O . TYR A 1 162 ? -12.570 3.523 7.766 1.00 92.38 162 TYR A O 1
ATOM 1253 N N . LEU A 1 163 ? -11.703 3.987 5.743 1.00 92.81 163 LEU A N 1
ATOM 1254 C CA . LEU A 1 163 ? -10.327 4.164 6.199 1.00 92.81 163 LEU A CA 1
ATOM 1255 C C . LEU A 1 163 ? -10.201 5.286 7.241 1.00 92.81 163 LEU A C 1
ATOM 1257 O O . LEU A 1 163 ? -9.576 5.080 8.278 1.00 92.81 163 LEU A O 1
ATOM 1261 N N . ILE A 1 164 ? -10.811 6.448 6.989 1.00 94.00 164 ILE A N 1
ATOM 1262 C CA . ILE A 1 164 ? -10.755 7.602 7.902 1.00 94.00 164 ILE A CA 1
ATOM 1263 C C . ILE A 1 164 ? -11.502 7.299 9.207 1.00 94.00 164 ILE A C 1
ATOM 1265 O O . ILE A 1 164 ? -11.027 7.624 10.290 1.00 94.00 164 ILE A O 1
ATOM 1269 N N . THR A 1 165 ? -12.664 6.649 9.121 1.00 94.06 165 THR A N 1
ATOM 1270 C CA . THR A 1 165 ? -13.507 6.377 10.297 1.00 94.06 165 THR A CA 1
ATOM 1271 C C . THR A 1 165 ? -13.017 5.212 11.161 1.00 94.06 165 THR A C 1
ATOM 1273 O O . THR A 1 165 ? -13.316 5.187 12.351 1.00 94.06 165 THR A O 1
ATOM 1276 N N . ARG A 1 166 ? -12.277 4.245 10.599 1.00 91.88 166 ARG A N 1
ATOM 1277 C CA . ARG A 1 166 ? -11.715 3.076 11.312 1.00 91.88 166 ARG A CA 1
ATOM 1278 C C . ARG A 1 166 ? -10.183 3.065 11.279 1.00 91.88 166 ARG A C 1
ATOM 1280 O O . ARG A 1 166 ? -9.553 2.012 11.131 1.00 91.88 166 ARG A O 1
ATOM 1287 N N . TRP A 1 167 ? -9.574 4.240 11.428 1.00 91.81 167 TRP A N 1
ATOM 1288 C CA . TRP A 1 167 ? -8.125 4.401 11.319 1.00 91.81 167 TRP A CA 1
ATOM 1289 C C . TRP A 1 167 ? -7.335 3.522 12.304 1.00 91.81 167 TRP A C 1
ATOM 1291 O O . TRP A 1 167 ? -6.326 2.941 11.917 1.00 91.81 167 TRP A O 1
ATOM 1301 N N . ASP A 1 168 ? -7.816 3.320 13.534 1.00 88.81 168 ASP A N 1
ATOM 1302 C CA . ASP A 1 168 ? -7.099 2.531 14.553 1.00 88.81 168 ASP A CA 1
ATOM 1303 C C . ASP A 1 168 ? -6.823 1.073 14.153 1.00 88.81 168 ASP A C 1
ATOM 1305 O O . ASP A 1 168 ? -5.759 0.525 14.449 1.00 88.81 168 ASP A O 1
ATOM 1309 N N . ARG A 1 169 ? -7.762 0.423 13.454 1.00 86.69 169 ARG A N 1
ATOM 1310 C CA . ARG A 1 169 ? -7.604 -0.982 13.032 1.00 86.69 169 ARG A CA 1
ATOM 1311 C C . ARG A 1 169 ? -6.947 -1.110 11.667 1.00 86.69 169 ARG A C 1
ATOM 1313 O O . ARG A 1 169 ? -6.141 -2.012 11.440 1.00 86.69 169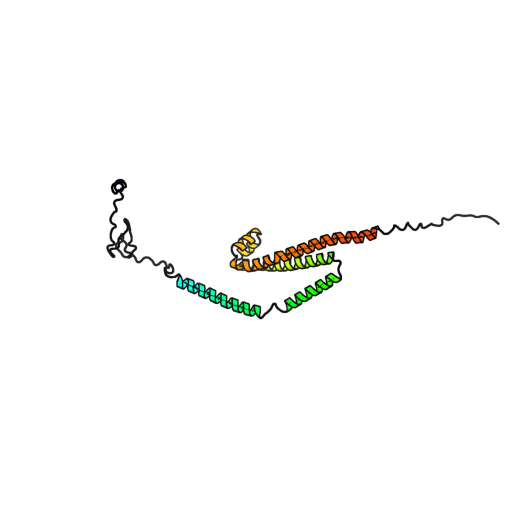 ARG A O 1
ATOM 1320 N N . VAL A 1 170 ? -7.325 -0.232 10.744 1.00 90.62 170 VAL A N 1
ATOM 1321 C CA . VAL A 1 170 ? -6.999 -0.363 9.320 1.00 90.62 170 VAL A CA 1
ATOM 1322 C C . VAL A 1 170 ? -5.744 0.438 8.957 1.00 90.62 170 VAL A C 1
ATOM 1324 O O . VAL A 1 170 ? -4.988 0.050 8.064 1.00 90.62 170 VAL A O 1
ATOM 1327 N N . GLY A 1 171 ? -5.459 1.505 9.707 1.00 89.81 171 GLY A N 1
ATOM 1328 C CA . GLY A 1 171 ? -4.367 2.441 9.460 1.00 89.81 171 GLY A CA 1
ATOM 1329 C C . GLY A 1 171 ? -2.998 1.771 9.419 1.00 89.81 171 GLY A C 1
ATOM 1330 O O . GLY A 1 171 ? -2.194 2.099 8.554 1.00 89.81 171 GLY A O 1
ATOM 1331 N N . LYS A 1 172 ? -2.738 0.754 10.253 1.00 90.88 172 LYS A N 1
ATOM 1332 C CA . LYS A 1 172 ? -1.458 0.015 10.227 1.00 90.88 172 LYS A CA 1
ATOM 1333 C C . LYS A 1 172 ? -1.180 -0.637 8.864 1.00 90.88 172 LYS A C 1
ATOM 1335 O O . LYS A 1 172 ? -0.047 -0.608 8.389 1.00 90.88 172 LYS A O 1
ATOM 1340 N N . TRP A 1 173 ? -2.197 -1.220 8.229 1.00 90.81 173 TRP A N 1
ATOM 1341 C CA . TRP A 1 173 ? -2.069 -1.865 6.915 1.00 90.81 173 TRP A CA 1
ATOM 1342 C C . TRP A 1 173 ? -1.984 -0.835 5.794 1.00 90.81 173 TRP A C 1
ATOM 1344 O O . TRP A 1 173 ? -1.150 -0.963 4.898 1.00 90.81 173 TRP A O 1
ATOM 1354 N N . PHE A 1 174 ? -2.794 0.220 5.888 1.00 92.06 174 PHE A N 1
ATOM 1355 C CA . PHE A 1 174 ? -2.768 1.324 4.939 1.00 92.06 174 PHE A CA 1
ATOM 1356 C C . PHE A 1 174 ? -1.423 2.057 4.938 1.00 92.06 174 PHE A C 1
ATOM 1358 O O . PHE A 1 174 ? -0.872 2.294 3.872 1.00 92.06 174 PHE A O 1
ATOM 1365 N N . MET A 1 175 ? -0.833 2.336 6.103 1.00 93.06 175 MET A N 1
ATOM 1366 C CA . MET A 1 175 ? 0.479 2.988 6.203 1.00 93.06 175 MET A CA 1
ATOM 1367 C C . MET A 1 175 ? 1.593 2.143 5.576 1.00 93.06 175 MET A C 1
ATOM 1369 O O . MET A 1 175 ? 2.455 2.678 4.881 1.00 93.06 175 MET A O 1
ATOM 1373 N N . LYS A 1 176 ? 1.552 0.816 5.753 1.00 89.94 176 LYS A N 1
ATOM 1374 C CA . LYS A 1 176 ? 2.486 -0.103 5.079 1.00 89.94 176 LYS A CA 1
ATOM 1375 C C . LYS A 1 176 ? 2.320 -0.068 3.562 1.00 89.94 176 LYS A C 1
ATOM 1377 O O . LYS A 1 176 ? 3.312 -0.054 2.845 1.00 89.94 176 LYS A O 1
ATOM 1382 N N . SER A 1 177 ? 1.082 -0.021 3.082 1.00 91.94 177 SER A N 1
ATOM 1383 C CA . SER A 1 177 ? 0.775 0.111 1.659 1.00 91.94 177 SER A CA 1
ATOM 1384 C C . SER A 1 177 ? 1.214 1.469 1.089 1.00 91.94 177 SER A C 1
ATOM 1386 O O . SER A 1 177 ? 1.831 1.515 0.028 1.00 91.94 177 SER A O 1
ATOM 1388 N N . LEU A 1 178 ? 0.996 2.564 1.821 1.00 92.94 178 LEU A N 1
ATOM 1389 C CA . LEU A 1 178 ? 1.418 3.910 1.432 1.00 92.94 178 LEU A CA 1
ATOM 1390 C C . LEU A 1 178 ? 2.945 4.008 1.298 1.00 92.94 178 LEU A C 1
ATOM 1392 O O . LEU A 1 178 ? 3.448 4.628 0.362 1.00 92.94 178 LEU A O 1
ATOM 1396 N N . GLY A 1 179 ? 3.685 3.332 2.183 1.00 91.69 179 GLY A N 1
ATOM 1397 C CA . GLY A 1 179 ? 5.145 3.239 2.117 1.00 91.69 179 GLY A CA 1
ATOM 1398 C C . GLY A 1 179 ? 5.680 2.591 0.832 1.00 91.69 179 GLY A C 1
ATOM 1399 O O . GLY A 1 179 ? 6.831 2.824 0.474 1.00 91.69 179 GLY A O 1
ATOM 1400 N N . MET A 1 180 ? 4.854 1.834 0.100 1.00 90.75 180 MET A N 1
ATOM 1401 C CA . MET A 1 180 ? 5.237 1.207 -1.171 1.00 90.75 180 MET A CA 1
ATOM 1402 C C . MET A 1 180 ? 5.058 2.136 -2.385 1.00 90.75 180 MET A C 1
ATOM 1404 O O . MET A 1 180 ? 5.599 1.850 -3.454 1.00 90.75 180 MET A O 1
ATOM 1408 N N . ILE A 1 181 ? 4.342 3.259 -2.247 1.00 92.69 181 ILE A N 1
ATOM 1409 C CA . ILE A 1 181 ? 4.061 4.188 -3.357 1.00 92.69 181 ILE A CA 1
ATOM 1410 C C . ILE A 1 181 ? 5.340 4.797 -3.956 1.00 92.69 181 ILE A C 1
ATOM 1412 O O . ILE A 1 181 ? 5.469 4.773 -5.181 1.00 92.69 181 ILE A O 1
ATOM 1416 N N . PRO A 1 182 ? 6.321 5.291 -3.170 1.00 94.06 182 PRO A N 1
ATOM 1417 C CA . PRO A 1 182 ? 7.565 5.818 -3.735 1.00 94.06 182 PRO A CA 1
ATOM 1418 C C . PRO A 1 182 ? 8.323 4.776 -4.564 1.00 94.06 182 PRO A C 1
ATOM 1420 O O . PRO A 1 182 ? 8.900 5.107 -5.597 1.00 94.06 182 PRO A O 1
ATOM 1423 N N . LEU A 1 183 ? 8.272 3.505 -4.149 1.00 91.19 183 LEU A N 1
ATOM 1424 C CA . LEU A 1 183 ? 8.906 2.404 -4.867 1.00 91.19 183 LEU A CA 1
ATOM 1425 C C . LEU A 1 183 ? 8.191 2.102 -6.193 1.00 91.19 183 LEU A C 1
ATOM 1427 O O . LEU A 1 183 ? 8.853 1.856 -7.199 1.00 91.19 183 LEU A O 1
ATOM 1431 N N . ALA A 1 184 ? 6.856 2.180 -6.222 1.00 93.00 184 ALA A N 1
ATOM 1432 C CA . ALA A 1 184 ? 6.080 2.073 -7.458 1.00 93.00 184 ALA A CA 1
ATOM 1433 C C . ALA A 1 184 ? 6.399 3.217 -8.434 1.00 93.00 184 ALA A C 1
ATOM 1435 O O . ALA A 1 184 ? 6.599 2.969 -9.621 1.00 93.00 184 ALA A O 1
ATOM 1436 N N . ILE A 1 185 ? 6.490 4.456 -7.935 1.00 94.69 185 ILE A N 1
ATOM 1437 C CA . ILE A 1 185 ? 6.860 5.629 -8.742 1.00 94.69 185 ILE A CA 1
ATOM 1438 C C . ILE A 1 185 ? 8.268 5.448 -9.310 1.00 94.69 185 ILE A C 1
ATOM 1440 O O . ILE A 1 185 ? 8.475 5.653 -10.502 1.00 94.69 185 ILE A O 1
ATOM 1444 N N . PHE A 1 186 ? 9.221 5.008 -8.488 1.00 92.88 186 PHE A N 1
ATOM 1445 C CA . PHE A 1 186 ? 10.583 4.728 -8.932 1.00 92.88 186 PHE A CA 1
ATOM 1446 C C . PHE A 1 186 ? 10.629 3.646 -10.021 1.00 92.88 186 PHE A C 1
ATOM 1448 O O . PHE A 1 186 ? 11.280 3.835 -11.048 1.00 92.88 186 PHE A O 1
ATOM 1455 N N . GLY A 1 187 ? 9.883 2.551 -9.854 1.00 91.94 187 GLY A N 1
ATOM 1456 C CA . GLY A 1 187 ? 9.737 1.525 -10.889 1.00 91.94 187 GLY A CA 1
ATOM 1457 C C . GLY A 1 187 ? 9.139 2.076 -12.184 1.00 91.94 187 GLY A C 1
ATOM 1458 O O . GLY A 1 187 ? 9.669 1.818 -13.261 1.00 91.94 187 GLY A O 1
ATOM 1459 N N . GLY A 1 188 ? 8.096 2.904 -12.090 1.00 93.94 188 GLY A N 1
ATOM 1460 C CA . GLY A 1 188 ? 7.492 3.574 -13.245 1.00 93.94 188 GLY A CA 1
ATOM 1461 C C . GLY A 1 188 ? 8.455 4.524 -13.963 1.00 93.94 188 GLY A C 1
ATOM 1462 O O . GLY A 1 188 ? 8.495 4.542 -15.193 1.00 93.94 188 GLY A O 1
ATOM 1463 N N . LEU A 1 189 ? 9.285 5.261 -13.218 1.00 94.75 189 LEU A N 1
ATOM 1464 C CA . LEU A 1 189 ? 10.339 6.108 -13.782 1.00 94.75 189 LEU A CA 1
ATOM 1465 C C . LEU A 1 189 ? 11.393 5.281 -14.525 1.00 94.75 189 LEU A C 1
ATOM 1467 O O . LEU A 1 189 ? 11.814 5.684 -15.606 1.00 94.75 189 LEU A O 1
ATOM 1471 N N . LEU A 1 190 ? 11.785 4.116 -13.997 1.00 91.62 190 LEU A N 1
ATOM 1472 C CA . LEU A 1 190 ? 12.696 3.197 -14.688 1.00 91.62 190 LEU A CA 1
ATOM 1473 C C . LEU A 1 190 ? 12.089 2.642 -15.979 1.00 91.62 190 LEU A C 1
ATOM 1475 O O . LEU A 1 190 ? 12.788 2.580 -16.988 1.00 91.62 190 LEU A O 1
ATOM 1479 N N . VAL A 1 191 ? 10.796 2.299 -15.981 1.00 93.31 191 VAL A N 1
ATOM 1480 C CA . VAL A 1 191 ? 10.085 1.898 -17.207 1.00 93.31 191 VAL A CA 1
ATOM 1481 C C . VAL A 1 191 ? 10.093 3.037 -18.223 1.00 93.31 191 VAL A C 1
ATOM 1483 O O . VAL A 1 191 ? 10.443 2.812 -19.379 1.00 93.31 191 VAL A O 1
ATOM 1486 N N . GLY A 1 192 ? 9.756 4.258 -17.800 1.00 92.69 192 GLY A N 1
ATOM 1487 C CA . GLY A 1 192 ? 9.757 5.438 -18.666 1.00 92.69 192 GLY A CA 1
ATOM 1488 C C . GLY A 1 192 ? 11.141 5.739 -19.243 1.00 92.69 192 GLY A C 1
ATOM 1489 O O . GLY A 1 192 ? 11.268 5.974 -20.442 1.00 92.69 192 GLY A O 1
ATOM 1490 N N . LEU A 1 193 ? 12.188 5.652 -18.419 1.00 91.19 193 LEU A N 1
ATOM 1491 C CA . LEU A 1 193 ? 13.576 5.819 -18.849 1.00 91.19 193 LEU A CA 1
ATOM 1492 C C . LEU A 1 193 ? 14.009 4.705 -19.809 1.00 91.19 193 LEU A C 1
ATOM 1494 O O . LEU A 1 193 ? 14.641 4.985 -20.822 1.00 91.19 193 LEU A O 1
ATOM 1498 N N . GLY A 1 194 ? 13.657 3.452 -19.516 1.00 89.06 194 GLY A N 1
ATOM 1499 C CA . GLY A 1 194 ? 13.929 2.307 -20.381 1.00 89.06 194 GLY A CA 1
ATOM 1500 C C . GLY A 1 194 ? 13.237 2.428 -21.736 1.00 89.06 194 GLY A C 1
ATOM 1501 O O . GLY A 1 194 ? 13.859 2.151 -22.757 1.00 89.06 194 GLY A O 1
ATOM 1502 N N . LEU A 1 195 ? 11.993 2.916 -21.765 1.00 89.94 195 LEU A N 1
ATOM 1503 C CA . LEU A 1 195 ? 11.256 3.194 -22.999 1.00 89.94 195 LEU A CA 1
ATOM 1504 C C . LEU A 1 195 ? 11.914 4.333 -23.791 1.00 89.94 195 LEU A C 1
ATOM 1506 O O . LEU A 1 195 ? 12.144 4.198 -24.989 1.00 89.94 195 LEU A O 1
ATOM 1510 N N . LEU A 1 196 ? 12.272 5.428 -23.112 1.00 87.94 196 LEU A N 1
ATOM 1511 C CA . LEU A 1 196 ? 12.921 6.589 -23.722 1.00 87.94 196 LEU A CA 1
ATOM 1512 C C . LEU A 1 196 ? 14.277 6.212 -24.337 1.00 87.94 196 LEU A C 1
ATOM 1514 O O . LEU A 1 196 ? 14.543 6.524 -25.492 1.00 87.94 196 LEU A O 1
ATOM 1518 N N . LEU A 1 197 ? 15.113 5.483 -23.594 1.00 85.19 197 LEU A N 1
ATOM 1519 C CA . LEU A 1 197 ? 16.406 4.993 -24.076 1.00 85.19 197 LEU A CA 1
ATOM 1520 C C . LEU A 1 197 ? 16.252 3.890 -25.135 1.00 85.19 197 LEU A C 1
ATOM 1522 O O . LEU A 1 197 ? 17.057 3.813 -26.061 1.00 85.19 197 LEU A O 1
ATOM 1526 N N . GLY A 1 198 ? 15.225 3.045 -25.022 1.00 74.94 198 GLY A N 1
ATOM 1527 C CA . GLY A 1 198 ? 14.923 1.974 -25.971 1.00 74.94 198 GLY A CA 1
ATOM 1528 C C . GLY A 1 198 ? 14.540 2.500 -27.353 1.00 74.94 198 GLY A C 1
ATOM 1529 O O . GLY A 1 198 ? 15.078 2.017 -28.347 1.00 74.94 198 GLY A O 1
ATOM 1530 N N . LEU A 1 199 ? 13.703 3.542 -27.418 1.00 63.91 199 LEU A N 1
ATOM 1531 C CA . LE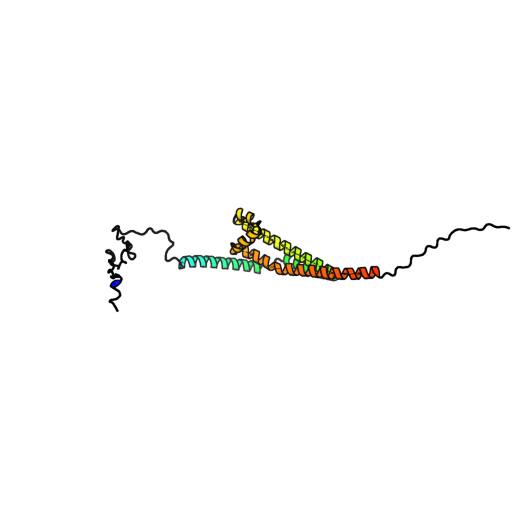U A 1 199 ? 13.349 4.211 -28.676 1.00 63.91 199 LEU A CA 1
ATOM 1532 C C . LEU A 1 199 ? 14.583 4.810 -29.368 1.00 63.91 199 LEU A C 1
ATOM 1534 O O . LEU A 1 199 ? 14.736 4.664 -30.575 1.00 63.91 199 LEU A O 1
ATOM 1538 N N . THR A 1 200 ? 15.515 5.397 -28.607 1.00 61.53 200 THR A N 1
ATOM 1539 C CA . THR A 1 200 ? 16.745 5.972 -29.187 1.00 61.53 200 THR A CA 1
ATOM 1540 C C . THR A 1 200 ? 17.740 4.932 -29.704 1.00 61.53 200 THR A C 1
ATOM 1542 O O . THR A 1 200 ? 18.601 5.258 -30.519 1.00 61.53 200 THR A O 1
ATOM 1545 N N . HIS A 1 201 ? 17.668 3.683 -29.227 1.00 60.41 201 HIS A N 1
ATOM 1546 C CA . HIS A 1 201 ? 18.612 2.647 -29.643 1.00 60.41 201 HIS A CA 1
ATOM 1547 C C . HIS A 1 201 ? 18.183 1.959 -30.944 1.00 60.41 201 HIS A C 1
ATOM 1549 O O . HIS A 1 201 ? 19.053 1.574 -31.725 1.00 60.41 201 HIS A O 1
ATOM 1555 N N . GLN A 1 202 ? 16.876 1.835 -31.203 1.00 58.84 202 GLN A N 1
ATOM 1556 C CA . GLN A 1 202 ? 16.396 1.202 -32.434 1.00 58.84 202 GLN A CA 1
ATOM 1557 C C . GLN A 1 202 ? 16.739 2.036 -33.679 1.00 58.84 202 GLN A C 1
ATOM 1559 O O . GLN A 1 202 ? 17.220 1.492 -34.669 1.00 58.84 202 GLN A O 1
ATOM 1564 N N . GLU A 1 203 ? 16.647 3.368 -33.578 1.00 55.59 203 GLU A N 1
ATOM 1565 C CA . GLU A 1 203 ? 17.032 4.295 -34.657 1.00 55.59 203 GLU A CA 1
ATOM 1566 C C . GLU A 1 203 ? 18.486 4.111 -35.124 1.00 55.59 203 GLU A C 1
ATOM 1568 O O . GLU A 1 203 ? 18.801 4.316 -36.296 1.00 55.59 203 GLU A O 1
ATOM 1573 N N . LYS A 1 204 ? 19.382 3.696 -34.218 1.00 55.34 204 LYS A N 1
ATOM 1574 C CA . LYS A 1 204 ? 20.812 3.541 -34.509 1.00 55.34 204 LYS A CA 1
ATOM 1575 C C . LYS A 1 204 ? 21.181 2.196 -35.130 1.00 55.34 204 LYS A C 1
ATOM 1577 O O . LYS A 1 204 ? 22.224 2.116 -35.771 1.00 55.34 204 LYS A O 1
ATOM 1582 N N . GLU A 1 205 ? 20.391 1.143 -34.925 1.00 59.03 205 GLU A N 1
ATOM 1583 C CA . GLU A 1 205 ? 20.617 -0.143 -35.605 1.00 59.03 205 GLU A CA 1
ATOM 1584 C C . GLU A 1 205 ? 20.035 -0.122 -37.021 1.00 59.03 205 GLU A C 1
ATOM 1586 O O . GLU A 1 205 ? 20.698 -0.564 -37.962 1.00 59.03 205 GLU A O 1
ATOM 1591 N N . ASP A 1 206 ? 18.876 0.512 -37.201 1.00 57.78 206 ASP A N 1
ATOM 1592 C CA . ASP A 1 206 ? 18.237 0.645 -38.512 1.00 57.78 206 ASP A CA 1
ATOM 1593 C C . ASP A 1 206 ? 19.021 1.580 -39.453 1.00 57.78 206 ASP A C 1
ATOM 1595 O O . ASP A 1 206 ? 19.032 1.374 -40.672 1.00 57.78 206 ASP A O 1
ATOM 1599 N N . SER A 1 207 ? 19.771 2.554 -38.914 1.00 58.91 207 SER A N 1
ATOM 1600 C CA . SER A 1 207 ? 20.626 3.429 -39.728 1.00 58.91 207 SER A CA 1
ATOM 1601 C C . SER A 1 207 ? 21.751 2.678 -40.452 1.00 58.91 207 SER A C 1
ATOM 1603 O O . SER A 1 207 ? 22.077 3.026 -41.585 1.00 58.91 207 SER A O 1
ATOM 1605 N N . TRP A 1 208 ? 22.307 1.608 -39.866 1.00 58.75 208 TRP A N 1
ATOM 1606 C CA . TRP A 1 208 ? 23.302 0.770 -40.559 1.00 58.75 208 TRP A CA 1
ATOM 1607 C C . TRP A 1 208 ? 22.678 -0.106 -41.651 1.00 58.75 208 TRP A C 1
ATOM 1609 O O . TRP A 1 208 ? 23.369 -0.506 -42.588 1.00 58.75 208 TRP A O 1
ATOM 1619 N N . LEU A 1 209 ? 21.379 -0.412 -41.551 1.00 61.56 209 LEU A N 1
ATOM 1620 C CA . LEU A 1 209 ? 20.662 -1.163 -42.582 1.00 61.56 209 LEU A CA 1
ATOM 1621 C C . LEU A 1 209 ? 20.385 -0.303 -43.824 1.00 61.56 209 LEU A C 1
ATOM 1623 O O . LEU A 1 209 ? 20.370 -0.830 -44.937 1.00 61.56 209 LEU A O 1
ATOM 1627 N N . TYR A 1 210 ? 20.211 1.008 -43.644 1.00 60.09 210 TYR A N 1
ATOM 1628 C CA . TYR A 1 210 ? 20.011 1.962 -44.739 1.00 60.09 210 TYR A CA 1
ATOM 1629 C C . TYR A 1 210 ? 21.313 2.379 -45.437 1.00 60.09 210 TYR A C 1
ATOM 1631 O O . TYR A 1 210 ? 21.277 2.752 -46.610 1.00 60.09 210 TYR A O 1
ATOM 1639 N N . ASP A 1 211 ? 22.452 2.277 -44.746 1.00 61.59 211 ASP A N 1
ATOM 1640 C CA . ASP A 1 211 ? 23.768 2.665 -45.270 1.00 61.59 211 ASP A CA 1
ATOM 1641 C C . ASP A 1 211 ? 24.520 1.515 -45.966 1.00 61.59 211 ASP A C 1
ATOM 1643 O O . ASP A 1 211 ? 25.695 1.639 -46.314 1.00 61.59 211 ASP A O 1
ATOM 1647 N N . ARG A 1 212 ? 23.860 0.374 -46.236 1.00 59.28 212 ARG A N 1
ATOM 1648 C CA . ARG A 1 212 ? 24.413 -0.555 -47.229 1.00 59.28 212 ARG A CA 1
ATOM 1649 C C . ARG A 1 212 ? 24.356 0.134 -48.593 1.00 59.28 212 ARG A C 1
ATOM 1651 O O . ARG A 1 212 ? 23.250 0.403 -49.074 1.00 59.28 212 ARG A O 1
ATOM 1658 N N . PRO A 1 213 ? 25.497 0.362 -49.269 1.00 62.53 213 PRO A N 1
ATOM 1659 C CA . PRO A 1 213 ? 25.464 0.808 -50.647 1.00 62.53 213 PRO A CA 1
ATOM 1660 C C . PRO A 1 213 ? 24.628 -0.203 -51.428 1.00 62.53 213 PRO A C 1
ATOM 1662 O O . PRO A 1 213 ? 24.890 -1.407 -51.382 1.00 62.53 213 PRO A O 1
ATOM 1665 N N . ARG A 1 214 ? 23.583 0.287 -52.106 1.00 60.09 214 ARG A N 1
ATOM 1666 C CA . ARG A 1 214 ? 22.865 -0.468 -53.134 1.00 60.09 214 ARG A CA 1
ATOM 1667 C C . ARG A 1 214 ? 23.926 -0.989 -54.094 1.00 60.09 214 ARG A C 1
ATOM 1669 O O . ARG A 1 214 ? 24.391 -0.240 -54.948 1.00 60.09 214 ARG A O 1
ATOM 1676 N N . HIS A 1 215 ? 24.338 -2.246 -53.929 1.00 60.41 215 HIS A N 1
ATOM 1677 C CA . HIS A 1 215 ? 25.104 -2.921 -54.958 1.00 60.41 215 HIS A CA 1
ATOM 1678 C C . HIS A 1 215 ? 24.251 -2.810 -56.224 1.00 60.41 215 HIS A C 1
ATOM 1680 O O . HIS A 1 215 ? 23.090 -3.237 -56.196 1.00 60.41 215 HIS A O 1
ATOM 1686 N N . PRO A 1 216 ? 24.749 -2.152 -57.286 1.00 53.97 216 PRO A N 1
ATOM 1687 C CA . PRO A 1 216 ? 24.005 -2.066 -58.523 1.00 53.97 216 PRO A CA 1
ATOM 1688 C C . PRO A 1 216 ? 23.715 -3.493 -58.963 1.00 53.97 216 PRO A C 1
ATOM 1690 O O . PRO A 1 216 ? 24.586 -4.363 -58.889 1.00 53.97 216 PRO A O 1
ATOM 1693 N N . ALA A 1 217 ? 22.455 -3.717 -59.326 1.00 55.72 217 ALA A N 1
ATOM 1694 C CA . ALA A 1 217 ? 21.958 -4.975 -59.835 1.00 55.72 217 ALA A CA 1
ATOM 1695 C C . ALA A 1 217 ? 23.003 -5.602 -60.759 1.00 55.72 217 ALA A C 1
ATOM 1697 O O . ALA A 1 217 ? 23.457 -4.979 -61.720 1.00 55.72 217 ALA A O 1
ATOM 1698 N N . VAL A 1 218 ? 23.394 -6.831 -60.431 1.00 58.00 218 VAL A N 1
ATOM 1699 C CA . VAL A 1 218 ? 24.072 -7.725 -61.356 1.00 58.00 218 VAL A CA 1
ATOM 1700 C C . VAL A 1 218 ? 23.184 -7.785 -62.595 1.00 58.00 218 VAL A C 1
ATOM 1702 O O . VAL A 1 218 ? 22.137 -8.431 -62.587 1.00 58.00 218 VAL A O 1
ATOM 1705 N N . CYS A 1 219 ? 23.561 -7.041 -63.634 1.00 55.19 219 CYS A N 1
ATOM 1706 C CA . CYS A 1 219 ? 23.011 -7.193 -64.966 1.00 55.19 219 CYS A CA 1
ATOM 1707 C C . CYS A 1 219 ? 23.362 -8.612 -65.412 1.00 55.19 219 CYS A C 1
ATOM 1709 O O . CYS A 1 219 ? 24.475 -8.872 -65.867 1.00 55.19 219 CYS A O 1
ATOM 1711 N N . LEU A 1 220 ? 22.424 -9.541 -65.237 1.00 53.28 220 LEU A N 1
ATOM 1712 C CA . LEU A 1 220 ? 22.394 -10.785 -65.989 1.00 53.28 220 LEU A CA 1
ATOM 1713 C C . LEU A 1 220 ? 22.263 -10.396 -67.464 1.00 53.28 220 LEU A C 1
ATOM 1715 O O . LEU A 1 220 ? 21.175 -10.125 -67.962 1.00 53.28 220 LEU A O 1
ATOM 1719 N N . VAL A 1 221 ? 23.405 -10.281 -68.139 1.00 59.97 221 VAL A N 1
ATOM 1720 C CA . VAL A 1 221 ? 23.467 -10.212 -69.595 1.00 59.97 221 VAL A CA 1
ATOM 1721 C C . VAL A 1 221 ? 23.165 -11.616 -70.098 1.00 59.97 221 VAL A C 1
ATOM 1723 O O . VAL A 1 221 ? 24.015 -12.502 -70.085 1.00 59.97 221 VAL A O 1
ATOM 1726 N N . GLU A 1 222 ? 21.916 -11.814 -70.489 1.00 59.75 222 GLU A N 1
ATOM 1727 C CA . GLU A 1 222 ? 21.451 -12.940 -71.288 1.00 59.75 222 GLU A CA 1
ATOM 1728 C C . GLU A 1 222 ? 22.159 -12.894 -72.657 1.00 59.75 222 GLU A C 1
ATOM 1730 O O . GLU A 1 222 ? 22.028 -11.892 -73.370 1.00 59.75 222 GLU A O 1
ATOM 1735 N N . PRO A 1 223 ? 22.931 -13.918 -73.072 1.00 57.31 223 PRO A N 1
ATOM 1736 C CA . PRO A 1 223 ? 23.453 -13.959 -74.428 1.00 57.31 223 PRO A CA 1
ATOM 1737 C C . PRO A 1 223 ? 22.323 -14.348 -75.386 1.00 57.31 223 PRO A C 1
ATOM 1739 O O . PRO A 1 223 ? 21.980 -15.516 -75.567 1.00 57.31 223 PRO A O 1
ATOM 1742 N N . LEU A 1 224 ? 21.753 -13.314 -76.000 1.00 53.72 224 LEU A N 1
ATOM 1743 C CA . LEU A 1 224 ? 20.842 -13.382 -77.132 1.00 53.72 224 LEU A CA 1
ATOM 1744 C C . LEU A 1 224 ? 21.473 -14.169 -78.290 1.00 53.72 224 LEU A C 1
ATOM 1746 O O . LEU A 1 224 ? 22.526 -13.829 -78.828 1.00 53.72 224 LEU A O 1
ATOM 1750 N N . SER A 1 225 ? 20.755 -15.208 -78.697 1.00 69.00 225 SER A N 1
ATOM 1751 C CA . SER A 1 225 ? 20.895 -15.925 -79.956 1.00 69.00 225 SER A CA 1
ATOM 1752 C C . SER A 1 225 ? 20.922 -14.988 -81.175 1.00 69.00 225 SER A C 1
ATOM 1754 O O . SER A 1 225 ? 19.983 -14.205 -81.333 1.00 69.00 225 SER A O 1
ATOM 1756 N N . ARG A 1 226 ? 21.875 -15.154 -82.109 1.00 50.53 226 ARG A N 1
ATOM 1757 C CA . ARG A 1 226 ? 21.581 -15.146 -83.563 1.00 50.53 226 ARG A CA 1
ATOM 1758 C C . ARG A 1 226 ? 22.766 -15.493 -84.472 1.00 50.53 226 ARG A C 1
ATOM 1760 O O . ARG A 1 226 ? 23.721 -14.742 -84.588 1.00 50.53 226 ARG A O 1
ATOM 1767 N N . SER A 1 227 ? 22.574 -16.608 -85.181 1.00 55.38 227 SER A N 1
ATOM 1768 C CA . SER A 1 227 ? 22.777 -16.833 -86.624 1.00 55.38 227 SER A CA 1
ATOM 1769 C C . SER A 1 227 ? 24.075 -16.385 -87.312 1.00 55.38 227 SER A C 1
ATOM 1771 O O . SER A 1 227 ? 24.314 -15.195 -87.496 1.00 55.38 227 SER A O 1
ATOM 1773 N N . SER A 1 228 ? 24.724 -17.330 -87.992 1.00 51.34 228 SER A N 1
ATOM 1774 C CA . SER A 1 228 ? 24.778 -17.285 -89.463 1.00 51.34 228 SER A CA 1
ATOM 1775 C C . SER A 1 228 ? 25.214 -18.629 -90.049 1.00 51.34 228 SER A C 1
ATOM 1777 O O . SER A 1 228 ? 26.305 -19.135 -89.819 1.00 51.34 228 SER A O 1
ATOM 1779 N N . HIS A 1 229 ? 24.292 -19.193 -90.823 1.00 52.41 229 HIS A N 1
ATOM 1780 C CA . HIS A 1 229 ? 24.572 -19.974 -92.018 1.00 52.41 229 HIS A CA 1
ATOM 1781 C C . HIS A 1 229 ? 25.631 -19.277 -92.890 1.00 52.41 229 HIS A C 1
ATOM 1783 O O . HIS A 1 229 ? 25.509 -18.068 -93.072 1.00 52.41 229 HIS A O 1
ATOM 1789 N N . SER A 1 230 ? 26.565 -20.027 -93.499 1.00 52.47 230 SER A N 1
ATOM 1790 C CA . SER A 1 230 ? 26.900 -19.935 -94.940 1.00 52.47 230 SER A CA 1
ATOM 1791 C C . SER A 1 230 ? 28.265 -20.558 -95.302 1.00 52.47 230 SER A C 1
ATOM 1793 O O . SER A 1 230 ? 29.301 -19.995 -94.972 1.00 52.47 230 SER A O 1
ATOM 1795 N N . LEU A 1 231 ? 28.195 -21.632 -96.102 1.00 54.12 231 LEU A N 1
ATOM 1796 C CA . LEU A 1 231 ? 29.053 -21.968 -97.256 1.00 54.12 231 LEU A CA 1
ATOM 1797 C C . LEU A 1 231 ? 30.567 -22.175 -97.046 1.00 54.12 231 LEU A C 1
ATOM 1799 O O . LEU A 1 231 ? 31.327 -21.212 -96.988 1.00 54.12 231 LEU A O 1
ATOM 1803 N N . ALA A 1 232 ? 31.004 -23.436 -97.131 1.00 56.19 232 ALA A N 1
ATOM 1804 C CA . ALA A 1 232 ? 31.746 -23.979 -98.283 1.00 56.19 232 ALA A CA 1
ATOM 1805 C C . ALA A 1 232 ? 31.846 -25.508 -98.169 1.00 56.19 232 ALA A 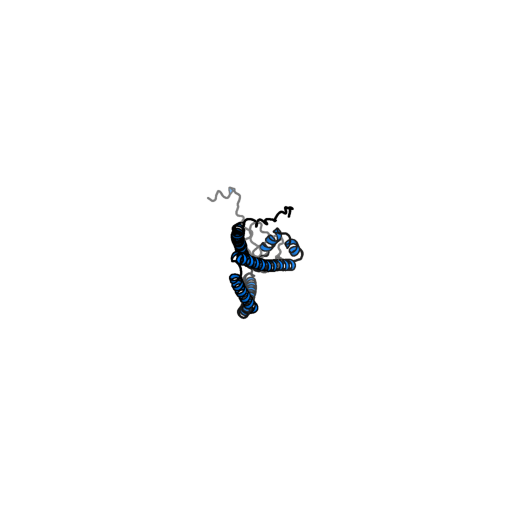C 1
ATOM 1807 O O . ALA A 1 232 ? 32.131 -25.989 -97.050 1.00 56.19 232 ALA A O 1
#

pLDDT: mean 77.6, std 15.35, range [41.53, 94.75]

Sequence (232 aa):
MDDLFDEVGISAKKGASCPKCHAELKPNAVLCVACGFDLQSGEHREGAKIQAAGRGGHDLAADDLLARAARQIEIDKEEDKKNLTHGAPAYVYLFGLVVIVAFAGMMFTLPKGLAFYITGWSLVVFVGVIQVYYGIRMVIVAFQEGPKYGFLHFVPFYSLYYLITRWDRVGKWFMKSLGMIPLAIFGGLLVGLGLLLGLTHQEKEDSWLYDRPRHPAVCLVEPLSRSSHSLA

Radius of gyration: 44.45 Å; chains: 1; bounding box: 76×79×157 Å

Foldseek 3Di:
DPVVVVVVVPPPPQADADPPPRDGDDPPDQADPVQQQGPVVRDRDPPPCPPPPDPVCPVVVVVVVVVVVVVVVVVVVVVVVVCVVCDPPVVVVVVVVVVVVVLVVLCVPDDNLVSLQVQLVVQLVVLVVLLVVLVVVLLVVLCVVHPVSSVCCVVPVSVVVCCVVPVVVSVVSVVVNVVSVVSNVVSVVSNVSSVVVVVVVVVVVVVVVVPPPPPPDPPPPDPDDDDDDDDD